Protein AF-0000000081750961 (afdb_homodimer)

pLDDT: mean 78.57, std 23.11, range [18.86, 98.44]

Radius of gyration: 19.92 Å; Cα contacts (8 Å, |Δi|>4): 556; chains: 2; bounding box: 59×67×46 Å

Nearest PDB structures (foldseek):
  1p32-assembly1_B  TM=3.688E-01  e=2.311E+00  Homo sapiens
  4k61-assembly2_B  TM=5.918E-01  e=5.070E+00  Bacteroides uniformis ATCC 8492
  4ipb-assembly2_B  TM=5.223E-01  e=5.671E+00  Bacteroides ovatus ATCC 8483
  1p32-assembly1_B  TM=3.644E-01  e=3.831E+00  Homo sapiens

InterPro domains:
  IPR005552 Scramblase [PF03803] (10-129)
  IPR005552 Scramblase [PTHR23248] (11-132)

Solvent-accessible surface area (backbone atoms only — not comparable to full-atom values): 15559 Å² total; per-residue (Å²): 134,80,80,67,80,69,77,47,59,74,72,65,44,59,52,30,37,29,39,19,60,47,69,90,36,64,44,23,32,31,38,50,44,80,41,99,66,34,51,33,32,38,33,22,37,64,86,68,44,79,59,32,30,37,39,42,42,66,73,63,81,67,84,72,52,66,38,55,28,40,29,22,36,73,86,61,75,51,79,53,33,35,42,30,42,52,50,46,51,95,84,44,82,62,56,76,37,44,38,37,39,40,37,34,43,62,83,56,56,68,57,56,53,42,46,51,36,52,41,51,38,54,47,46,55,68,71,67,43,75,68,80,72,73,79,75,73,71,82,123,133,80,81,66,78,67,76,47,58,75,71,67,44,60,52,31,36,29,40,20,59,48,68,90,36,63,46,23,33,32,36,49,45,80,43,100,62,35,49,33,32,38,34,22,38,65,84,68,43,80,61,32,28,34,40,44,43,66,73,67,80,66,83,73,53,65,42,54,28,40,28,21,35,72,87,61,75,50,79,56,35,38,42,31,42,52,49,44,52,95,85,44,79,62,55,75,37,43,38,37,39,41,38,33,43,64,85,54,56,70,54,57,54,43,47,51,38,50,42,50,39,52,46,45,55,69,71,68,41,74,66,79,70,71,79,75,75,74,80,127

Organism: Castor canadensis (NCBI:txid51338)

Secondary structure (DSSP, 8-state):
------THHHHTS--EEEEESSTTSEEEEEEEEEETTEEEEEEE-TT--EEEEEE--SS-STTS--EEEEEEETTS-SEEEEEEEEP-TTT-TT-SEEEEEEEEETTS-HHHHHHHHHHHHHHIIIIIS-----------/------THHHHTS--EEEEESSTTSEEEEEEEEEETTEEEEEEE-TT--EEEEEE--SS-STTS--EEEEEEETTS-SEEEEEEEEP-TTT-TT-SEEEEEEEEETTS-HHHHHHHHHHHHHHIIIIIS-----------

Sequence (280 aa):
MQCGLSPNLHHCLLLQLEVQCPPGVTLGFVAEHWNLCRAVYSIQNEKRENVMRVRGPCATYGCGSDSVFEVKSLDGVTDIGSIIRKWNGLLSTMGDADHFDIRFPLDLDVKMKAMIFGACFLIDFMYFESSPAPPRRSSRMQCGLSPNLHHCLLLQLEVQCPPGVTLGFVAEHWNLCRAVYSIQNEKRENVMRVRGPCATYGCGSDSVFEVKSLDGVTDIGSIIRKWNGLLSTMGDADHFDIRFPLDLDVKMKAMIFGACFLIDFMYFESSPAPPRRSSR

Structure (mmCIF, N/CA/C/O backbone):
data_AF-0000000081750961-model_v1
#
loop_
_entity.id
_entity.type
_entity.pdbx_description
1 polymer 'Phospholipid scramblase'
#
loop_
_atom_site.group_PDB
_atom_site.id
_atom_site.type_symbol
_atom_site.label_atom_id
_atom_site.label_alt_id
_atom_site.label_comp_id
_atom_site.label_asym_id
_atom_site.label_entity_id
_atom_site.label_seq_id
_atom_site.pdbx_PDB_ins_code
_atom_site.Cartn_x
_atom_site.Cartn_y
_atom_site.Cartn_z
_atom_site.occupancy
_atom_site.B_iso_or_equiv
_atom_site.auth_seq_id
_atom_site.auth_comp_id
_atom_site.auth_asym_id
_atom_site.auth_atom_id
_atom_site.pdbx_PDB_model_num
ATOM 1 N N . MET A 1 1 ? -25.578 -23.938 -24.953 1 21.52 1 MET A N 1
ATOM 2 C CA . MET A 1 1 ? -24.859 -22.672 -24.953 1 21.52 1 MET A CA 1
ATOM 3 C C . MET A 1 1 ? -24.109 -22.469 -23.641 1 21.52 1 MET A C 1
ATOM 5 O O . MET A 1 1 ? -24.734 -22.359 -22.578 1 21.52 1 MET A O 1
ATOM 9 N N . GLN A 1 2 ? -23 -23.25 -23.484 1 24.94 2 GLN A N 1
ATOM 10 C CA . GLN A 1 2 ? -22.109 -23.484 -22.359 1 24.94 2 GLN A CA 1
ATOM 11 C C . GLN A 1 2 ? -21.531 -22.172 -21.828 1 24.94 2 GLN A C 1
ATOM 13 O O . GLN A 1 2 ? -20.953 -21.391 -22.578 1 24.94 2 GLN A O 1
ATOM 18 N N . CYS A 1 3 ? -22.312 -21.438 -21.188 1 25.16 3 CYS A N 1
ATOM 19 C CA . CYS A 1 3 ? -21.891 -20.219 -20.516 1 25.16 3 CYS A CA 1
ATOM 20 C C . CYS A 1 3 ? -20.562 -20.422 -19.797 1 25.16 3 CYS A C 1
ATOM 22 O O . CYS A 1 3 ? -20.531 -20.938 -18.688 1 25.16 3 CYS A O 1
ATOM 24 N N . GLY A 1 4 ? -19.562 -21.188 -20.375 1 29.55 4 GLY A N 1
ATOM 25 C CA . GLY A 1 4 ? -18.219 -21.391 -19.875 1 29.55 4 GLY A CA 1
ATOM 26 C C . GLY A 1 4 ? -17.562 -20.109 -19.391 1 29.55 4 GLY A C 1
ATOM 27 O O . GLY A 1 4 ? -17.328 -19.188 -20.172 1 29.55 4 GLY A O 1
ATOM 28 N N . LEU A 1 5 ? -17.953 -19.5 -18.359 1 32.16 5 LEU A N 1
ATOM 29 C CA . LEU A 1 5 ? -17.203 -18.453 -17.672 1 32.16 5 LEU A CA 1
ATOM 30 C C . LEU A 1 5 ? -15.711 -18.734 -17.719 1 32.16 5 LEU A C 1
ATOM 32 O O . LEU A 1 5 ? -15.25 -19.766 -17.234 1 32.16 5 LEU A O 1
ATOM 36 N N . SER A 1 6 ? -15.008 -18.5 -18.797 1 32.91 6 SER A N 1
ATOM 37 C CA . SER A 1 6 ? -13.609 -18.75 -19.141 1 32.91 6 SER A CA 1
ATOM 38 C C . SER A 1 6 ? -12.68 -18.344 -18 1 32.91 6 SER A C 1
ATOM 40 O O . SER A 1 6 ? -12.812 -17.25 -17.438 1 32.91 6 SER A O 1
ATOM 42 N N . PRO A 1 7 ? -12.133 -19.219 -17.125 1 38.47 7 PRO A N 1
ATOM 43 C CA . PRO A 1 7 ? -11.062 -19.156 -16.125 1 38.47 7 PRO A CA 1
ATOM 44 C C . PRO A 1 7 ? -10.016 -18.094 -16.453 1 38.47 7 PRO A C 1
ATOM 46 O O . PRO A 1 7 ? -9.062 -17.906 -15.68 1 38.47 7 PRO A O 1
ATOM 49 N N . ASN A 1 8 ? -9.742 -17.75 -17.672 1 38 8 ASN A N 1
ATOM 50 C CA . ASN A 1 8 ? -8.641 -17.016 -18.281 1 38 8 ASN A CA 1
ATOM 51 C C . ASN A 1 8 ? -8.555 -15.586 -17.766 1 38 8 ASN A C 1
ATOM 53 O O . ASN A 1 8 ? -7.75 -14.789 -18.25 1 38 8 ASN A O 1
ATOM 57 N N . LEU A 1 9 ? -9.633 -14.977 -17.406 1 38.75 9 LEU A N 1
ATOM 58 C CA . LEU A 1 9 ? -9.531 -13.555 -17.094 1 38.75 9 LEU A CA 1
ATOM 59 C C . LEU A 1 9 ? -8.555 -13.328 -15.945 1 38.75 9 LEU A C 1
ATOM 61 O O . LEU A 1 9 ? -7.961 -12.25 -15.828 1 38.75 9 LEU A O 1
ATOM 65 N N . HIS A 1 10 ? -8.641 -14.117 -14.914 1 46.19 10 HIS A N 1
ATOM 66 C CA . HIS A 1 10 ? -7.633 -14.008 -13.859 1 46.19 10 HIS A CA 1
ATOM 67 C C . HIS A 1 10 ? -6.23 -14.266 -14.414 1 46.19 10 HIS A C 1
ATOM 69 O O . HIS A 1 10 ? -5.27 -13.617 -14 1 46.19 10 HIS A O 1
ATOM 75 N N . HIS A 1 11 ? -6.059 -15.5 -15.039 1 44.53 11 HIS A N 1
ATOM 76 C CA . HIS A 1 11 ? -4.758 -15.906 -15.562 1 44.53 11 HIS A CA 1
ATOM 77 C C . HIS A 1 11 ? -4.293 -14.953 -16.656 1 44.53 11 HIS A C 1
ATOM 79 O O . HIS A 1 11 ? -3.1 -14.656 -16.766 1 44.53 11 HIS A O 1
ATOM 85 N N . CYS A 1 12 ? -5.035 -14.852 -17.812 1 45.25 12 CYS A N 1
ATOM 86 C CA . CYS A 1 12 ? -4.555 -14.18 -19.016 1 45.25 12 CYS A CA 1
ATOM 87 C C . CYS A 1 12 ? -4.504 -12.672 -18.812 1 45.25 12 CYS A C 1
ATOM 89 O O . CYS A 1 12 ? -3.803 -11.969 -19.547 1 45.25 12 CYS A O 1
ATOM 91 N N . LEU A 1 13 ? -5.5 -12.062 -18.141 1 50.56 13 LEU A N 1
ATOM 92 C CA . LEU A 1 13 ? -5.531 -10.609 -18.125 1 50.56 13 LEU A CA 1
ATOM 93 C C . LEU A 1 13 ? -4.52 -10.055 -17.125 1 50.56 13 LEU A C 1
ATOM 95 O O . LEU A 1 13 ? -4.633 -10.297 -15.922 1 50.56 13 LEU A O 1
ATOM 99 N N 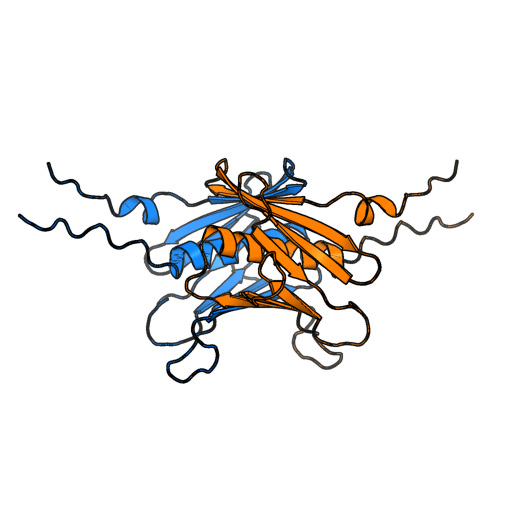. LEU A 1 14 ? -3.279 -9.93 -17.688 1 61.66 14 LEU A N 1
ATOM 100 C CA . LEU A 1 14 ? -2.221 -9.18 -17.016 1 61.66 14 LEU A CA 1
ATOM 101 C C . LEU A 1 14 ? -2.797 -8.008 -16.234 1 61.66 14 LEU A C 1
ATOM 103 O O . LEU A 1 14 ? -3.234 -7.016 -16.812 1 61.66 14 LEU A O 1
ATOM 107 N N . LEU A 1 15 ? -3.305 -8.359 -15.086 1 83.06 15 LEU A N 1
ATOM 108 C CA . LEU A 1 15 ? -3.799 -7.266 -14.25 1 83.06 15 LEU A CA 1
ATOM 109 C C . LEU A 1 15 ? -2.682 -6.281 -13.922 1 83.06 15 LEU A C 1
ATOM 111 O O . LEU A 1 15 ? -1.59 -6.688 -13.523 1 83.06 15 LEU A O 1
ATOM 115 N N . GLN A 1 16 ? -2.955 -5.113 -14.445 1 92.75 16 GLN A N 1
ATOM 116 C CA . GLN A 1 16 ? -2.014 -4.031 -14.18 1 92.75 16 GLN A CA 1
ATOM 117 C C . GLN A 1 16 ? -2.627 -2.984 -13.25 1 92.75 16 GLN A C 1
ATOM 119 O O . GLN A 1 16 ? -3.807 -2.652 -13.375 1 92.75 16 GLN A O 1
ATOM 124 N N . LEU A 1 17 ? -1.905 -2.627 -12.336 1 96.44 17 LEU A N 1
ATOM 125 C CA . LEU A 1 17 ? -2.242 -1.536 -11.43 1 96.44 17 LEU A CA 1
ATOM 126 C C . LEU A 1 17 ? -1.423 -0.29 -11.75 1 96.44 17 LEU A C 1
ATOM 128 O O . LEU A 1 17 ? -0.219 -0.38 -12 1 96.44 17 LEU A O 1
ATOM 132 N N . GLU A 1 18 ? -2.047 0.826 -11.781 1 97.75 18 GLU A N 1
ATOM 133 C CA . GLU A 1 18 ? -1.38 2.113 -11.953 1 97.75 18 GLU A CA 1
ATOM 134 C C . GLU A 1 18 ? -1.567 3 -10.719 1 97.75 18 GLU A C 1
ATOM 136 O O . GLU A 1 18 ? -2.668 3.086 -10.172 1 97.75 18 GLU A O 1
ATOM 141 N N . VAL A 1 19 ? -0.537 3.582 -10.281 1 98 19 VAL A N 1
ATOM 142 C CA . VAL A 1 19 ? -0.592 4.551 -9.188 1 98 19 VAL A CA 1
ATOM 143 C C . VAL A 1 19 ? -0.22 5.938 -9.711 1 98 19 VAL A C 1
ATOM 145 O O . VAL A 1 19 ? 0.792 6.098 -10.398 1 98 19 VAL A O 1
ATOM 148 N N . GLN A 1 20 ? -1.08 6.906 -9.406 1 97.19 20 GLN A N 1
ATOM 149 C CA . GLN A 1 20 ? -0.83 8.297 -9.781 1 97.19 20 GLN A CA 1
ATOM 150 C C . GLN A 1 20 ? -0.791 9.195 -8.555 1 97.19 20 GLN A C 1
ATOM 152 O O . GLN A 1 20 ? -1.633 9.078 -7.66 1 97.19 20 GLN A O 1
ATOM 157 N N . CYS A 1 21 ? 0.199 10.008 -8.445 1 94.38 21 CYS A N 1
ATOM 158 C CA . CYS A 1 21 ? 0.323 10.984 -7.367 1 94.38 21 CYS A CA 1
ATOM 159 C C . CYS A 1 21 ? 1.146 12.188 -7.809 1 94.38 21 CYS A C 1
ATOM 161 O O . CYS A 1 21 ? 2.357 12.078 -8.008 1 94.38 21 CYS A O 1
ATOM 163 N N . PRO A 1 22 ? 0.579 13.523 -7.918 1 92 22 PRO A N 1
ATOM 164 C CA . PRO A 1 22 ? -0.862 13.773 -7.855 1 92 22 PRO A CA 1
ATOM 165 C C . PRO A 1 22 ? -1.624 13.148 -9.023 1 92 22 PRO A C 1
ATOM 167 O O . PRO A 1 22 ? -1.01 12.648 -9.969 1 92 22 PRO A O 1
ATOM 170 N N . PRO A 1 23 ? -2.979 13.031 -8.867 1 93.5 23 PRO A N 1
ATOM 171 C CA . PRO A 1 23 ? -3.73 12.492 -10 1 93.5 23 PRO A CA 1
ATOM 172 C C . PRO A 1 23 ? -3.326 13.117 -11.328 1 93.5 23 PRO A C 1
ATOM 174 O O . PRO A 1 23 ? -3.27 14.344 -11.445 1 93.5 23 PRO A O 1
ATOM 177 N N . GLY A 1 24 ? -3.051 12.367 -12.367 1 93.88 24 GLY A N 1
ATOM 178 C CA . GLY A 1 24 ? -2.564 12.82 -13.656 1 93.88 24 GLY A CA 1
ATOM 179 C C . GLY A 1 24 ? -1.084 12.562 -13.859 1 93.88 24 GLY A C 1
ATOM 180 O O . GLY A 1 24 ? -0.59 12.617 -14.992 1 93.88 24 GLY A O 1
ATOM 181 N N . VAL A 1 25 ? -0.374 12.398 -12.797 1 96.38 25 VAL A N 1
ATOM 182 C CA . VAL A 1 25 ? 1.052 12.094 -12.852 1 96.38 25 VAL A CA 1
ATOM 183 C C . VAL A 1 25 ? 1.29 10.641 -12.445 1 96.38 25 VAL A C 1
ATOM 185 O O . VAL A 1 25 ? 1.18 10.297 -11.266 1 96.38 25 VAL A O 1
ATOM 188 N N . THR A 1 26 ? 1.678 9.867 -13.398 1 97.75 26 THR A N 1
ATOM 189 C CA . THR A 1 26 ? 1.881 8.438 -13.172 1 97.75 26 THR A CA 1
ATOM 190 C C . THR A 1 26 ? 3.201 8.188 -12.445 1 97.75 26 THR A C 1
ATOM 192 O O . THR A 1 26 ? 4.254 8.656 -12.883 1 97.75 26 THR A O 1
ATOM 195 N N . LEU A 1 27 ? 3.123 7.484 -11.328 1 98.12 27 LEU A N 1
ATOM 196 C CA . LEU A 1 27 ? 4.324 7.086 -10.609 1 98.12 27 LEU A CA 1
ATOM 197 C C . LEU A 1 27 ? 4.895 5.789 -11.172 1 98.12 27 LEU A C 1
ATOM 199 O O . LEU A 1 27 ? 6.113 5.617 -11.227 1 98.12 27 LEU A O 1
ATOM 203 N N . GLY A 1 28 ? 4.031 4.891 -11.586 1 98.25 28 GLY A N 1
ATOM 204 C CA . GLY A 1 28 ? 4.461 3.602 -12.102 1 98.25 28 GLY A CA 1
ATOM 205 C C . GLY A 1 28 ? 3.324 2.609 -12.25 1 98.25 28 GLY A C 1
ATOM 206 O O . GLY A 1 28 ? 2.154 2.973 -12.109 1 98.25 28 GLY A O 1
ATOM 207 N N . PHE A 1 29 ? 3.719 1.386 -12.539 1 97.56 29 PHE A N 1
ATOM 208 C CA . PHE A 1 29 ? 2.795 0.285 -12.781 1 97.56 29 PHE A CA 1
ATOM 209 C C . PHE A 1 29 ? 3.271 -0.986 -12.094 1 97.56 29 PHE A C 1
ATOM 211 O O . PHE A 1 29 ? 4.469 -1.169 -11.875 1 97.56 29 PHE A O 1
ATOM 218 N N . VAL A 1 30 ? 2.338 -1.751 -11.664 1 97.31 30 VAL A N 1
ATOM 219 C CA . VAL A 1 30 ? 2.629 -3.117 -11.242 1 97.31 30 VAL A CA 1
ATOM 220 C C . VAL A 1 30 ? 1.918 -4.105 -12.156 1 97.31 30 VAL A C 1
ATOM 222 O O . VAL A 1 30 ? 0.716 -3.984 -12.406 1 97.31 30 VAL A O 1
ATOM 225 N N . ALA A 1 31 ? 2.637 -5.023 -12.727 1 93.62 31 ALA A N 1
ATOM 226 C CA . ALA A 1 31 ? 2.066 -6.027 -13.625 1 93.62 31 ALA A CA 1
ATOM 227 C C . ALA A 1 31 ? 2.305 -7.438 -13.094 1 93.62 31 ALA A C 1
ATOM 229 O O . ALA A 1 31 ? 3.381 -7.734 -12.57 1 93.62 31 ALA A O 1
ATOM 230 N N . GLU A 1 32 ? 1.276 -8.219 -13.164 1 89.19 32 GLU A N 1
ATOM 231 C CA . GLU A 1 32 ? 1.372 -9.602 -12.711 1 89.19 32 GLU A CA 1
ATOM 232 C C . GLU A 1 32 ? 1.746 -10.539 -13.859 1 89.19 32 GLU A C 1
ATOM 234 O O . GLU A 1 32 ? 1.221 -10.406 -14.969 1 89.19 32 GLU A O 1
ATOM 239 N N . HIS A 1 33 ? 2.697 -11.383 -13.602 1 81.12 33 HIS A N 1
ATOM 240 C CA . HIS A 1 33 ? 3.09 -12.445 -14.523 1 81.12 33 HIS A CA 1
ATOM 241 C C . HIS A 1 33 ? 2.988 -13.812 -13.859 1 81.12 33 HIS A C 1
ATOM 243 O O . HIS A 1 33 ? 3.479 -14.008 -12.75 1 81.12 33 HIS A O 1
ATOM 249 N N . TRP A 1 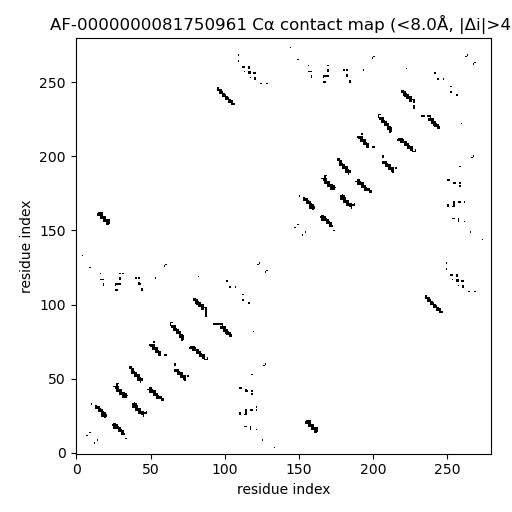34 ? 1.885 -14.477 -14 1 65.62 34 TRP A N 1
ATOM 250 C CA . TRP A 1 34 ? 1.835 -15.812 -13.414 1 65.62 34 TRP A CA 1
ATOM 251 C C . TRP A 1 34 ? 2.688 -16.797 -14.211 1 65.62 34 TRP A C 1
ATOM 253 O O . TRP A 1 34 ? 2.613 -16.828 -15.445 1 65.62 34 TRP A O 1
ATOM 263 N N . ASN A 1 35 ? 3.725 -17.188 -13.484 1 65.5 35 ASN A N 1
ATOM 264 C CA . ASN A 1 35 ? 4.473 -18.281 -14.094 1 65.5 35 ASN A CA 1
ATOM 265 C C . ASN A 1 35 ? 4.129 -19.625 -13.445 1 65.5 35 ASN A C 1
ATOM 267 O O . ASN A 1 35 ? 4.082 -19.734 -12.219 1 65.5 35 ASN A O 1
ATOM 271 N N . LEU A 1 36 ? 4.031 -20.688 -14.188 1 66.19 36 LEU A N 1
ATOM 272 C CA . LEU A 1 36 ? 3.66 -22.047 -13.82 1 66.19 36 LEU A CA 1
ATOM 273 C C . LEU A 1 36 ? 3.418 -22.156 -12.32 1 66.19 36 LEU A C 1
ATOM 275 O O . LEU A 1 36 ? 2.332 -21.828 -11.836 1 66.19 36 LEU A O 1
ATOM 279 N N . CYS A 1 37 ? 4.488 -22.266 -11.32 1 68.25 37 CYS A N 1
ATOM 280 C CA . CYS A 1 37 ? 4.293 -22.656 -9.93 1 68.25 37 CYS A CA 1
ATOM 281 C C . CYS A 1 37 ? 4.508 -21.469 -8.992 1 68.25 37 CYS A C 1
ATOM 283 O O . CYS A 1 37 ? 4.312 -21.578 -7.785 1 68.25 37 CYS A O 1
ATOM 285 N N . ARG A 1 38 ? 4.902 -20.203 -9.492 1 77.94 38 ARG A N 1
ATOM 286 C CA . ARG A 1 38 ? 5.207 -19.094 -8.594 1 77.94 38 ARG A CA 1
ATOM 287 C C . ARG A 1 38 ? 4.617 -17.781 -9.125 1 77.94 38 ARG A C 1
ATOM 289 O O . ARG A 1 38 ? 4.727 -17.484 -10.312 1 77.94 38 ARG A O 1
ATOM 296 N N . ALA A 1 39 ? 3.91 -17.062 -8.305 1 83.75 39 ALA A N 1
ATOM 297 C CA . ALA A 1 39 ? 3.418 -15.742 -8.688 1 83.75 39 ALA A CA 1
ATOM 298 C C . ALA A 1 39 ? 4.559 -14.734 -8.773 1 83.75 39 ALA A C 1
ATOM 300 O O . ALA A 1 39 ? 5.387 -14.648 -7.863 1 83.75 39 ALA A O 1
ATOM 301 N N . VAL A 1 40 ? 4.73 -14.109 -9.906 1 90.56 40 VAL A N 1
ATOM 302 C CA . VAL A 1 40 ? 5.754 -13.094 -10.109 1 90.56 40 VAL A CA 1
ATOM 303 C C . VAL A 1 40 ? 5.098 -11.789 -10.57 1 90.56 40 VAL A C 1
ATOM 305 O O . VAL A 1 40 ? 4.199 -11.805 -11.406 1 90.56 40 VAL A O 1
ATOM 308 N N . TYR A 1 41 ? 5.574 -10.703 -10.039 1 93.94 41 TYR A N 1
ATOM 309 C CA . TYR A 1 41 ? 5.094 -9.367 -10.391 1 93.94 41 TYR A CA 1
ATOM 310 C C . TYR A 1 41 ? 6.25 -8.477 -10.828 1 93.94 41 TYR A C 1
ATOM 312 O O . TYR A 1 41 ? 7.34 -8.531 -10.25 1 93.94 41 TYR A O 1
ATOM 320 N N . SER A 1 42 ? 5.98 -7.688 -11.781 1 95.69 42 SER A N 1
ATOM 321 C CA . SER A 1 42 ? 6.945 -6.676 -12.203 1 95.69 42 SER A CA 1
ATOM 322 C C . SER A 1 42 ? 6.52 -5.285 -11.75 1 95.69 42 SER A C 1
ATOM 324 O O . SER A 1 42 ? 5.363 -4.895 -11.93 1 95.69 42 SER A O 1
ATOM 326 N N . ILE A 1 43 ? 7.391 -4.613 -11.164 1 97.69 43 ILE A N 1
ATOM 327 C CA . ILE A 1 43 ? 7.199 -3.203 -10.844 1 97.69 43 ILE A CA 1
ATOM 328 C C . ILE A 1 43 ? 7.848 -2.334 -11.914 1 97.69 43 ILE A C 1
ATOM 330 O O . ILE A 1 43 ? 9.031 -2.502 -12.234 1 97.69 43 ILE A O 1
ATOM 334 N N . GLN A 1 44 ? 7.078 -1.431 -12.484 1 98.12 44 GLN A N 1
ATOM 335 C CA . GLN A 1 44 ? 7.523 -0.595 -13.594 1 98.12 44 GLN A CA 1
ATOM 336 C C . GLN A 1 44 ? 7.461 0.885 -13.227 1 98.12 44 GLN A C 1
ATOM 338 O O . GLN A 1 44 ? 6.645 1.29 -12.398 1 98.12 44 GLN A O 1
ATOM 343 N N . ASN A 1 45 ? 8.367 1.661 -13.875 1 97.94 45 ASN A N 1
ATOM 344 C CA . ASN A 1 45 ? 8.305 3.111 -13.727 1 97.94 45 ASN A CA 1
ATOM 345 C C . ASN A 1 45 ? 7.238 3.719 -14.633 1 97.94 45 ASN A C 1
ATOM 347 O O . ASN A 1 45 ? 6.438 2.996 -15.234 1 97.94 45 ASN A O 1
ATOM 351 N N . GLU A 1 46 ? 7.188 5.023 -14.664 1 97.81 46 GLU A N 1
ATOM 352 C CA . GLU A 1 46 ? 6.172 5.75 -15.422 1 97.81 46 GLU A CA 1
ATOM 353 C C . GLU A 1 46 ? 6.297 5.473 -16.922 1 97.81 46 GLU A C 1
ATOM 355 O O . GLU A 1 46 ? 5.352 5.703 -17.672 1 97.81 46 GLU A O 1
ATOM 360 N N . LYS A 1 47 ? 7.438 5.047 -17.406 1 97.5 47 LYS A N 1
ATOM 361 C CA . LYS A 1 47 ? 7.664 4.723 -18.812 1 97.5 47 LYS A CA 1
ATOM 362 C C . LYS A 1 47 ? 7.418 3.244 -19.078 1 97.5 47 LYS A C 1
ATOM 364 O O . LYS A 1 47 ? 7.738 2.742 -20.156 1 97.5 47 LYS A O 1
ATOM 369 N N . ARG A 1 48 ? 6.977 2.49 -18.094 1 96.38 48 ARG A N 1
ATOM 370 C CA . ARG A 1 48 ? 6.656 1.069 -18.188 1 96.38 48 ARG A CA 1
ATOM 371 C C . ARG A 1 48 ? 7.918 0.233 -18.359 1 96.38 48 ARG A C 1
ATOM 373 O O . ARG A 1 48 ? 7.895 -0.811 -19.016 1 96.38 48 ARG A O 1
ATOM 380 N N . GLU A 1 49 ? 8.953 0.805 -17.859 1 97.62 49 GLU A N 1
ATOM 381 C CA . GLU A 1 49 ? 10.188 0.024 -17.781 1 97.62 49 GLU A CA 1
ATOM 382 C C . GLU A 1 49 ? 10.266 -0.746 -16.469 1 97.62 49 GLU A C 1
ATOM 384 O O . GLU A 1 49 ? 10.023 -0.185 -15.398 1 97.62 49 GLU A O 1
ATOM 389 N N . ASN A 1 50 ? 10.656 -2.047 -16.547 1 97.06 50 ASN A N 1
ATOM 390 C CA . ASN A 1 50 ? 10.805 -2.852 -15.344 1 97.06 50 ASN A CA 1
ATOM 391 C C . ASN A 1 50 ? 11.93 -2.324 -14.453 1 97.06 50 ASN A C 1
ATOM 393 O O . ASN A 1 50 ? 13.031 -2.072 -14.93 1 97.06 50 ASN A O 1
ATOM 397 N N . VAL A 1 51 ? 11.648 -2.129 -13.203 1 97.56 51 VAL A N 1
ATOM 398 C CA . VAL A 1 51 ? 12.648 -1.596 -12.281 1 97.56 51 VAL A CA 1
ATOM 399 C C . VAL A 1 51 ? 12.93 -2.613 -11.18 1 97.56 51 VAL A C 1
ATOM 401 O O . VAL A 1 51 ? 14.055 -2.727 -10.703 1 97.56 51 VAL A O 1
ATOM 404 N N . MET A 1 52 ? 11.93 -3.326 -10.695 1 97.81 52 MET A N 1
ATOM 405 C CA . MET A 1 52 ? 12.031 -4.336 -9.648 1 97.81 52 MET A CA 1
ATOM 406 C C . MET A 1 52 ? 11.078 -5.496 -9.914 1 97.81 52 MET A C 1
ATOM 408 O O . MET A 1 52 ? 10.195 -5.398 -10.766 1 97.81 52 MET A O 1
ATOM 412 N N . ARG A 1 53 ? 11.344 -6.527 -9.227 1 96.69 53 ARG A N 1
ATOM 413 C CA . ARG A 1 53 ? 10.492 -7.707 -9.328 1 96.69 53 ARG A CA 1
ATOM 414 C C . ARG A 1 53 ? 10.086 -8.219 -7.953 1 96.69 53 ARG A C 1
ATOM 416 O O . ARG A 1 53 ? 10.891 -8.195 -7.016 1 96.69 53 ARG A O 1
ATOM 423 N N . VAL A 1 54 ? 8.852 -8.68 -7.887 1 96.44 54 VAL A N 1
ATOM 424 C CA . VAL A 1 54 ? 8.359 -9.32 -6.676 1 96.44 54 VAL A CA 1
ATOM 425 C C . VAL A 1 54 ? 8.133 -10.812 -6.938 1 96.44 54 VAL A C 1
ATOM 427 O O . VAL A 1 54 ? 7.426 -11.18 -7.875 1 96.44 54 VAL A O 1
ATOM 430 N N . ARG A 1 55 ? 8.703 -11.672 -6.066 1 93.06 55 ARG A N 1
ATOM 431 C CA . ARG A 1 55 ? 8.57 -13.117 -6.207 1 93.06 55 ARG A CA 1
ATOM 432 C C . ARG A 1 55 ? 7.84 -13.719 -5.012 1 93.06 55 ARG A C 1
ATOM 434 O O . ARG A 1 55 ? 8.219 -13.484 -3.861 1 93.06 55 ARG A O 1
ATOM 441 N N . GLY A 1 56 ? 6.789 -14.438 -5.375 1 90.44 56 GLY A N 1
ATOM 442 C CA . GLY A 1 56 ? 6.008 -15.094 -4.336 1 90.44 56 GLY A CA 1
ATOM 443 C C . GLY A 1 56 ? 6.5 -16.484 -4.008 1 90.44 56 GLY A C 1
ATOM 444 O O . GLY A 1 56 ? 7.52 -16.938 -4.543 1 90.44 56 GLY A O 1
ATOM 445 N N . PRO A 1 57 ? 5.895 -17.078 -2.936 1 85.94 57 PRO A N 1
ATOM 446 C CA . PRO A 1 57 ? 6.219 -18.469 -2.604 1 85.94 57 PRO A CA 1
ATOM 447 C C . PRO A 1 57 ? 5.777 -19.453 -3.686 1 85.94 57 PRO A C 1
ATOM 449 O O . PRO A 1 57 ? 4.965 -19.109 -4.547 1 85.94 57 PRO A O 1
ATOM 452 N N . CYS 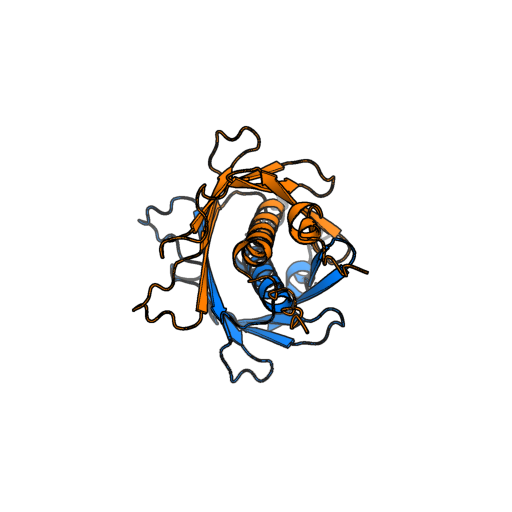A 1 58 ? 6.398 -20.641 -3.686 1 76.19 58 CYS A N 1
ATOM 453 C CA . CYS A 1 58 ? 5.992 -21.672 -4.629 1 76.19 58 CYS A CA 1
ATOM 454 C C . CYS A 1 58 ? 4.617 -22.234 -4.273 1 76.19 58 CYS A C 1
ATOM 456 O O . CYS A 1 58 ? 3.809 -22.516 -5.16 1 76.19 58 CYS A O 1
ATOM 458 N N . ALA A 1 59 ? 4.281 -22.578 -3.055 1 62.94 59 ALA A N 1
ATOM 459 C CA . ALA A 1 59 ? 2.977 -23.062 -2.617 1 62.94 59 ALA A CA 1
ATOM 460 C C . ALA A 1 59 ? 2.277 -22.031 -1.729 1 62.94 59 ALA A C 1
ATOM 462 O O . ALA A 1 59 ? 2.895 -21.453 -0.831 1 62.94 59 ALA A O 1
ATOM 463 N N . THR A 1 60 ? 1.476 -21.141 -2.322 1 55.53 60 THR A N 1
ATOM 464 C CA . THR A 1 60 ? 0.829 -20.047 -1.597 1 55.53 60 THR A CA 1
ATOM 465 C C . THR A 1 60 ? 0.097 -20.578 -0.367 1 55.53 60 THR A C 1
ATOM 467 O O . THR A 1 60 ? 0.313 -20.094 0.746 1 55.53 60 THR A O 1
ATOM 470 N N . TYR A 1 61 ? -1.342 -20.828 -0.641 1 53.91 61 TYR A N 1
ATOM 471 C CA . TYR A 1 61 ? -2.479 -20.891 0.271 1 53.91 61 TYR A CA 1
ATOM 472 C C . TYR A 1 61 ? -2.307 -22.016 1.278 1 53.91 61 TYR A C 1
ATOM 474 O O . TYR A 1 61 ? -3.209 -22.297 2.072 1 53.91 61 TYR A O 1
ATOM 482 N N . GLY A 1 62 ? -1.339 -22.812 1.014 1 51.06 62 GLY A N 1
ATOM 483 C CA . GLY A 1 62 ? -1.693 -24.031 1.731 1 51.06 62 GLY A CA 1
ATOM 484 C C . GLY A 1 62 ? -1.802 -23.828 3.23 1 51.06 62 GLY A C 1
ATOM 485 O O . GLY A 1 62 ? -2.9 -23.625 3.76 1 51.06 62 GLY A O 1
ATOM 486 N N . CYS A 1 63 ? -0.903 -24.312 3.955 1 52.16 63 CYS A N 1
ATOM 487 C CA . CYS A 1 63 ? -0.952 -24.938 5.273 1 52.16 63 CYS A CA 1
ATOM 488 C C . CYS A 1 63 ? -0.749 -23.906 6.375 1 52.16 63 CYS A C 1
ATOM 490 O O . CYS A 1 63 ? 0.164 -24.031 7.191 1 52.16 63 CYS A O 1
ATOM 492 N N . GLY A 1 64 ? -1.6 -22.688 6.418 1 64.06 64 GLY A N 1
ATOM 493 C CA . GLY A 1 64 ? -1.601 -21.953 7.676 1 64.06 64 GLY A CA 1
ATOM 494 C C . GLY A 1 64 ? -0.286 -21.25 7.961 1 64.06 64 GLY A C 1
ATOM 495 O O . GLY A 1 64 ? 0.145 -21.188 9.117 1 64.06 64 GLY A O 1
ATOM 496 N N . SER A 1 65 ? 0.557 -20.984 7.008 1 76.88 65 SER A N 1
ATOM 497 C CA . SER A 1 65 ? 1.825 -20.297 7.23 1 76.88 65 SER A CA 1
ATOM 498 C C . SER A 1 65 ? 1.82 -18.906 6.598 1 76.88 65 SER A C 1
ATOM 500 O O . SER A 1 65 ? 0.974 -18.609 5.754 1 76.88 65 SER A O 1
ATOM 502 N N . ASP A 1 66 ? 2.746 -18.047 7.109 1 85.94 66 ASP A N 1
ATOM 503 C CA . ASP A 1 66 ? 2.959 -16.734 6.512 1 85.94 66 ASP A CA 1
ATOM 504 C C . ASP A 1 66 ? 3.359 -16.859 5.043 1 85.94 66 ASP A C 1
ATOM 506 O O . ASP A 1 66 ? 4.117 -17.766 4.676 1 85.94 66 ASP A O 1
ATOM 510 N N . SER A 1 67 ? 2.742 -16.094 4.168 1 89.81 67 SER A N 1
ATOM 511 C CA . SER A 1 67 ? 3.143 -16 2.768 1 89.81 67 SER A CA 1
ATOM 512 C C . SER A 1 67 ? 4.141 -14.875 2.553 1 89.81 67 SER A C 1
ATOM 514 O O . SER A 1 67 ? 3.805 -13.703 2.734 1 89.81 67 SER A O 1
ATOM 516 N N . VAL A 1 68 ? 5.348 -15.258 2.133 1 92.44 68 VAL A N 1
ATOM 517 C CA . VAL A 1 68 ? 6.402 -14.266 1.981 1 92.44 68 VAL A CA 1
ATOM 518 C C . VAL A 1 68 ? 6.621 -13.961 0.501 1 92.44 68 VAL A C 1
ATOM 520 O O . VAL A 1 68 ? 6.863 -14.875 -0.295 1 92.44 68 VAL A O 1
ATOM 523 N N . PHE A 1 69 ? 6.531 -12.742 0.119 1 94.69 69 PHE A N 1
ATOM 524 C CA . PHE A 1 69 ? 6.867 -12.227 -1.201 1 94.69 69 PHE A CA 1
ATOM 525 C C . PHE A 1 69 ? 8.125 -11.367 -1.141 1 94.69 69 PHE A C 1
ATOM 527 O O . PHE A 1 69 ? 8.148 -10.352 -0.444 1 94.69 69 PHE A O 1
ATOM 534 N N . GLU A 1 70 ? 9.102 -11.688 -1.93 1 96.44 70 GLU A N 1
ATOM 535 C CA . GLU A 1 70 ? 10.375 -10.969 -1.929 1 96.44 70 GLU A CA 1
ATOM 536 C C . GLU A 1 70 ? 10.422 -9.93 -3.041 1 96.44 70 GLU A C 1
ATOM 538 O O . GLU A 1 70 ? 10.102 -10.227 -4.191 1 96.44 70 GLU A O 1
ATOM 543 N N . VAL A 1 71 ? 10.789 -8.727 -2.641 1 97.81 71 VAL A N 1
ATOM 544 C CA . VAL A 1 71 ? 11.055 -7.676 -3.619 1 97.81 71 VAL A CA 1
ATOM 545 C C . VAL A 1 71 ? 12.539 -7.684 -3.994 1 97.81 71 VAL A C 1
ATOM 547 O O . VAL A 1 71 ? 13.398 -7.477 -3.141 1 97.81 71 VAL A O 1
ATOM 550 N N . LYS A 1 72 ? 12.82 -7.887 -5.273 1 97.56 72 LYS A N 1
ATOM 551 C CA . LYS A 1 72 ? 14.195 -8.047 -5.734 1 97.56 72 LYS A CA 1
ATOM 552 C C . LYS A 1 72 ? 14.516 -7.078 -6.871 1 97.56 72 LYS A C 1
ATOM 554 O O . LYS A 1 72 ? 13.602 -6.566 -7.527 1 97.56 72 LYS A O 1
ATOM 559 N N . SER A 1 73 ? 15.852 -6.875 -6.996 1 96.56 73 SER A N 1
ATOM 560 C CA . SER A 1 73 ? 16.312 -6.184 -8.203 1 96.56 73 SER A CA 1
ATOM 561 C C . SER A 1 73 ? 15.93 -6.957 -9.461 1 96.56 73 SER A C 1
ATOM 563 O O . SER A 1 73 ? 15.523 -8.117 -9.383 1 96.56 73 SER A O 1
ATOM 565 N N . LEU A 1 74 ? 16.078 -6.285 -10.586 1 94.38 74 LEU A N 1
ATOM 566 C CA . LEU A 1 74 ? 15.648 -6.887 -11.844 1 94.38 74 LEU A CA 1
ATOM 567 C C . LEU A 1 74 ? 16.406 -8.18 -12.117 1 94.38 74 LEU A C 1
ATOM 569 O O . LEU A 1 74 ? 15.852 -9.133 -12.648 1 94.38 74 LEU A O 1
ATOM 573 N N . ASP A 1 75 ? 17.703 -8.141 -11.734 1 91.81 75 ASP A N 1
ATOM 574 C CA . ASP A 1 75 ? 18.516 -9.328 -11.977 1 91.81 75 ASP A CA 1
ATOM 575 C C . ASP A 1 75 ? 18.203 -10.43 -10.961 1 91.81 75 ASP A C 1
ATOM 577 O O . ASP A 1 75 ? 18.656 -11.562 -11.109 1 91.81 75 ASP A O 1
ATOM 581 N N . GLY A 1 76 ? 17.484 -10.172 -10.016 1 91.25 76 GLY A N 1
ATOM 582 C CA . GLY A 1 76 ? 17.062 -11.141 -9.016 1 91.25 76 GLY A CA 1
ATOM 583 C C . GLY A 1 76 ? 18.125 -11.422 -7.965 1 91.25 76 GLY A C 1
ATOM 584 O O . GLY A 1 76 ? 17.953 -12.312 -7.133 1 91.25 76 GLY A O 1
ATOM 585 N N . VAL A 1 77 ? 19.125 -10.688 -7.93 1 93.12 77 VAL A N 1
ATOM 586 C CA . VAL A 1 77 ? 20.266 -10.984 -7.074 1 93.12 77 VAL A CA 1
ATOM 587 C C . VAL A 1 77 ? 20.156 -10.211 -5.762 1 93.12 77 VAL A C 1
ATOM 589 O O . VAL A 1 77 ? 20.359 -10.773 -4.684 1 93.12 77 VAL A O 1
ATOM 592 N N . THR A 1 78 ? 19.797 -8.938 -5.836 1 94.31 78 THR A N 1
ATOM 593 C CA . THR A 1 78 ? 19.75 -8.078 -4.656 1 94.31 78 THR A CA 1
ATOM 594 C C . THR A 1 78 ? 18.344 -8.07 -4.043 1 94.31 78 THR A C 1
ATOM 596 O O . THR A 1 78 ? 17.359 -7.875 -4.75 1 94.31 78 THR A O 1
ATOM 599 N N . ASP A 1 79 ? 18.281 -8.367 -2.734 1 94.56 79 ASP A N 1
ATOM 600 C CA . ASP A 1 79 ? 17.031 -8.234 -1.984 1 94.56 79 ASP A CA 1
ATOM 601 C C . ASP A 1 79 ? 16.797 -6.789 -1.566 1 94.56 79 ASP A C 1
ATOM 603 O O . ASP A 1 79 ? 17.609 -6.195 -0.855 1 94.56 79 ASP A O 1
ATOM 607 N N . ILE A 1 80 ? 15.703 -6.223 -2.025 1 96.25 80 ILE A N 1
ATOM 608 C CA . ILE A 1 80 ? 15.383 -4.828 -1.753 1 96.25 80 ILE A CA 1
ATOM 609 C C . ILE A 1 80 ? 14.391 -4.738 -0.6 1 96.25 80 ILE A C 1
ATOM 611 O O . ILE A 1 80 ? 14.43 -3.797 0.197 1 96.25 80 ILE A O 1
ATOM 615 N N . GLY A 1 81 ? 13.469 -5.656 -0.501 1 96.69 81 GLY A N 1
ATOM 616 C CA . GLY A 1 81 ? 12.414 -5.617 0.501 1 96.69 81 GLY A CA 1
ATOM 617 C C . GLY A 1 81 ? 11.562 -6.871 0.522 1 96.69 81 GLY A C 1
ATOM 618 O O . GLY A 1 81 ? 11.922 -7.883 -0.085 1 96.69 81 GLY A O 1
ATOM 619 N N . SER A 1 82 ? 10.453 -6.762 1.301 1 97.31 82 SER A N 1
ATOM 620 C CA . SER A 1 82 ? 9.562 -7.91 1.392 1 97.31 82 SER A CA 1
ATOM 621 C C . SER A 1 82 ? 8.133 -7.469 1.705 1 97.31 82 SER A C 1
ATOM 623 O O . SER A 1 82 ? 7.922 -6.43 2.332 1 97.31 82 SER A O 1
ATOM 625 N N . ILE A 1 83 ? 7.199 -8.211 1.238 1 96.62 83 ILE A N 1
ATOM 626 C CA . ILE A 1 83 ? 5.781 -8.164 1.564 1 96.62 83 ILE A CA 1
ATOM 627 C C . ILE A 1 83 ? 5.352 -9.492 2.191 1 96.62 83 ILE A C 1
ATOM 629 O O . ILE A 1 83 ? 5.449 -10.539 1.557 1 96.62 83 ILE A O 1
ATOM 633 N N . ILE A 1 84 ? 4.895 -9.43 3.422 1 94.19 84 ILE A N 1
ATOM 634 C CA . ILE A 1 84 ? 4.52 -10.656 4.117 1 94.19 84 ILE A CA 1
ATOM 635 C C . ILE A 1 84 ? 3.055 -10.586 4.535 1 94.19 84 ILE A C 1
ATOM 637 O O . ILE A 1 84 ? 2.646 -9.656 5.238 1 94.19 84 ILE A O 1
ATOM 641 N N . ARG A 1 85 ? 2.271 -11.445 4.004 1 92.38 85 ARG A N 1
ATOM 642 C CA . ARG A 1 85 ? 0.934 -11.641 4.559 1 92.38 85 ARG A CA 1
ATOM 643 C C . ARG A 1 85 ? 0.962 -12.609 5.73 1 92.38 85 ARG A C 1
ATOM 645 O O . ARG A 1 85 ? 1.32 -13.781 5.57 1 92.38 85 ARG A O 1
ATOM 652 N N . LYS A 1 86 ? 0.557 -12.148 6.906 1 88.81 86 LYS A N 1
ATOM 653 C CA . LYS A 1 86 ? 0.583 -12.977 8.109 1 88.81 86 LYS A CA 1
ATOM 654 C C . LYS A 1 86 ? -0.641 -13.883 8.18 1 88.81 86 LYS A C 1
ATOM 656 O O . LYS A 1 86 ? -1.749 -13.469 7.836 1 88.81 86 LYS A O 1
ATOM 661 N N . TRP A 1 87 ? -0.316 -15.148 8.492 1 77.19 87 TRP A N 1
ATOM 662 C CA . TRP A 1 87 ? -1.412 -16.094 8.688 1 77.19 87 TRP A CA 1
ATOM 663 C C . TRP A 1 87 ? -2.119 -15.836 10.008 1 77.19 87 TRP A C 1
ATOM 665 O O . TRP A 1 87 ? -1.471 -15.656 11.047 1 77.19 87 TRP A O 1
ATOM 675 N N . ASN A 1 88 ? -3.428 -15.617 9.961 1 66.44 88 ASN A N 1
ATOM 676 C CA . ASN A 1 88 ? -4.18 -15.398 11.195 1 66.44 88 ASN A CA 1
ATOM 677 C C . ASN A 1 88 ? -4.43 -16.719 11.93 1 66.44 88 ASN A C 1
ATOM 679 O O . ASN A 1 88 ? -4.969 -16.719 13.039 1 66.44 88 ASN A O 1
ATOM 683 N N . GLY A 1 89 ? -3.664 -17.766 11.859 1 55.62 89 GLY A N 1
ATOM 684 C CA . GLY A 1 89 ? -3.842 -19.078 12.469 1 55.62 89 GLY A CA 1
ATOM 685 C C . GLY A 1 89 ? -5.188 -19.234 13.148 1 55.62 89 GLY A C 1
ATOM 686 O O . GLY A 1 89 ? -5.914 -18.25 13.344 1 55.62 89 GLY A O 1
ATOM 687 N N . LEU A 1 90 ? -5.672 -20.531 13.273 1 54.59 90 LEU A N 1
ATOM 688 C CA . LEU A 1 90 ? -6.879 -20.984 13.961 1 54.59 90 LEU A CA 1
ATOM 689 C C . LEU A 1 90 ? -7.102 -20.203 15.242 1 54.59 90 LEU A C 1
ATOM 691 O O . LEU A 1 90 ? -8.234 -19.812 15.555 1 54.59 90 LEU A O 1
ATOM 695 N N . LEU A 1 91 ? -6.121 -20.266 16.109 1 48.47 91 LEU A N 1
ATOM 696 C CA . LEU A 1 91 ? -6.273 -19.75 17.469 1 48.47 91 LEU A CA 1
ATOM 697 C C . LEU A 1 91 ? -6 -18.25 17.516 1 48.47 91 LEU A C 1
ATOM 699 O O . LEU A 1 91 ? -6.062 -17.641 18.578 1 48.47 91 LEU A O 1
ATOM 703 N N . SER A 1 92 ? -5.543 -17.656 16.438 1 54.38 92 SER A N 1
ATOM 704 C CA . SER A 1 92 ? -4.871 -16.375 16.594 1 54.38 92 SER A CA 1
ATOM 705 C C . SER A 1 92 ? -5.875 -15.234 16.719 1 54.38 92 SER A C 1
ATOM 707 O O . SER A 1 92 ? -7 -15.336 16.234 1 54.38 92 SER A O 1
ATOM 709 N N . THR A 1 93 ? -5.828 -14.469 17.703 1 51.38 93 THR A N 1
ATOM 710 C CA . THR A 1 93 ? -6.527 -13.266 18.156 1 51.38 93 THR A CA 1
ATOM 711 C C . THR A 1 93 ? -6.645 -12.258 17.016 1 51.38 93 THR A C 1
ATOM 713 O O . THR A 1 93 ? -7.141 -11.148 17.219 1 51.38 93 THR A O 1
ATOM 716 N N . MET A 1 94 ? -5.914 -12.461 15.969 1 57.94 94 MET A N 1
ATOM 717 C CA . MET A 1 94 ? -5.984 -11.359 15.016 1 57.94 94 MET A CA 1
ATOM 718 C C . MET A 1 94 ? -7.355 -11.312 14.344 1 57.94 94 MET A C 1
ATOM 720 O O . MET A 1 94 ? -7.762 -10.266 13.836 1 57.94 94 MET A O 1
ATOM 724 N N . GLY A 1 95 ? -8.328 -12.18 14.93 1 63.09 95 GLY A N 1
ATOM 725 C CA . GLY A 1 95 ? -9.688 -12.016 14.445 1 63.09 95 GLY A CA 1
ATOM 726 C C . GLY A 1 95 ? -9.812 -12.188 12.938 1 63.09 95 GLY A C 1
ATOM 727 O O . GLY A 1 95 ? -8.93 -12.758 12.297 1 63.09 95 GLY A O 1
ATOM 728 N N . ASP A 1 96 ? -10.859 -11.898 12.414 1 79.19 96 ASP A N 1
ATOM 729 C CA . ASP A 1 96 ? -11.273 -11.867 11.016 1 79.19 96 ASP A CA 1
ATOM 730 C C . ASP A 1 96 ? -10.641 -10.688 10.273 1 79.19 96 ASP A C 1
ATOM 732 O O . ASP A 1 96 ? -11.352 -9.852 9.719 1 79.19 96 ASP A O 1
ATOM 736 N N . ALA A 1 97 ? -9.141 -10.562 10.578 1 85 97 ALA A N 1
ATOM 737 C CA . ALA A 1 97 ? -8.453 -9.461 9.906 1 85 97 ALA A CA 1
ATOM 738 C C . ALA A 1 97 ? -7.34 -9.969 9 1 85 97 ALA A C 1
ATOM 740 O O . ALA A 1 97 ? -6.676 -10.961 9.32 1 85 97 ALA A O 1
ATOM 741 N N . ASP A 1 98 ? -7.148 -9.312 7.84 1 88.12 98 ASP A N 1
ATOM 742 C CA . ASP A 1 98 ? -5.926 -9.422 7.055 1 88.12 98 ASP A CA 1
ATOM 743 C C . ASP A 1 98 ? -4.801 -8.586 7.672 1 88.12 98 ASP A C 1
ATOM 745 O O . ASP A 1 98 ? -5.035 -7.477 8.156 1 88.12 98 ASP A O 1
ATOM 749 N N . HIS A 1 99 ? -3.607 -9.195 7.703 1 92.81 99 HIS A N 1
ATOM 750 C CA . HIS A 1 99 ? -2.432 -8.562 8.289 1 92.81 99 HIS A CA 1
ATOM 751 C C . HIS A 1 99 ? -1.235 -8.633 7.352 1 92.81 99 HIS A C 1
ATOM 753 O O . HIS A 1 99 ? -0.741 -9.727 7.055 1 92.81 99 HIS A O 1
ATOM 759 N N . PHE A 1 100 ? -0.743 -7.477 6.945 1 95.44 100 PHE A N 1
ATOM 760 C CA . PHE A 1 100 ? 0.411 -7.398 6.059 1 95.44 100 PHE A CA 1
ATOM 761 C C . PHE A 1 100 ? 1.583 -6.719 6.754 1 95.44 100 PHE A C 1
ATOM 763 O O . PHE A 1 100 ? 1.399 -5.73 7.469 1 95.44 100 PHE A O 1
ATOM 770 N N . ASP A 1 101 ? 2.754 -7.215 6.527 1 95.69 101 ASP A N 1
ATOM 771 C CA . ASP A 1 101 ? 4.031 -6.602 6.883 1 95.69 101 ASP A CA 1
ATOM 772 C C . ASP A 1 101 ? 4.816 -6.215 5.633 1 95.69 101 ASP A C 1
ATOM 774 O O . ASP A 1 101 ? 5.074 -7.059 4.77 1 95.69 101 ASP A O 1
ATOM 778 N N . ILE A 1 102 ? 5.141 -4.961 5.508 1 97.19 102 ILE A N 1
ATOM 779 C CA . ILE A 1 102 ? 5.875 -4.461 4.352 1 97.19 102 ILE A CA 1
ATOM 780 C C . ILE A 1 102 ? 7.191 -3.834 4.805 1 97.19 102 ILE A C 1
ATOM 782 O O . ILE A 1 102 ? 7.207 -2.99 5.703 1 97.19 102 ILE A O 1
ATOM 786 N N . ARG 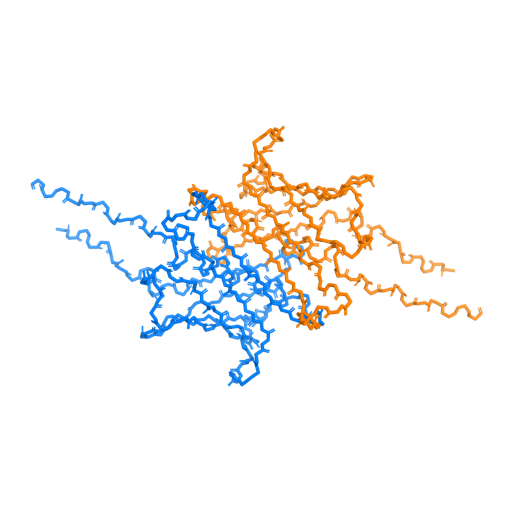A 1 103 ? 8.312 -4.281 4.164 1 95.69 103 ARG A N 1
ATOM 787 C CA . ARG A 1 103 ? 9.641 -3.766 4.5 1 95.69 103 ARG A CA 1
ATOM 788 C C . ARG A 1 103 ? 10.383 -3.318 3.244 1 95.69 103 ARG A C 1
ATOM 790 O O . ARG A 1 103 ? 10.352 -4.004 2.219 1 95.69 103 ARG A O 1
ATOM 797 N N . PHE A 1 104 ? 11.07 -2.225 3.32 1 95.81 104 PHE A N 1
ATOM 798 C CA . PHE A 1 104 ? 11.961 -1.735 2.271 1 95.81 104 PHE A CA 1
ATOM 799 C C . PHE A 1 104 ? 12.992 -0.772 2.842 1 95.81 104 PHE A C 1
ATOM 801 O O . PHE A 1 104 ? 12.812 -0.242 3.941 1 95.81 104 PHE A O 1
ATOM 808 N N . PRO A 1 105 ? 14.078 -0.612 2.131 1 92.75 105 PRO A N 1
ATOM 809 C CA . PRO A 1 105 ? 15.125 0.268 2.654 1 92.75 105 PRO A CA 1
ATOM 810 C C . PRO A 1 105 ? 14.664 1.718 2.791 1 92.75 105 PRO A C 1
ATOM 812 O O . PRO A 1 105 ? 13.867 2.195 1.978 1 92.75 105 PRO A O 1
ATOM 815 N N . LEU A 1 106 ? 15.289 2.426 3.736 1 88.12 106 LEU A N 1
ATOM 816 C CA . LEU A 1 106 ? 14.953 3.818 4.008 1 88.12 106 LEU A CA 1
ATOM 817 C C . LEU A 1 106 ? 15.289 4.703 2.809 1 88.12 106 LEU A C 1
ATOM 819 O O . LEU A 1 106 ? 14.617 5.707 2.564 1 88.12 106 LEU A O 1
ATOM 823 N N . ASP A 1 107 ? 16.344 4.395 2.1 1 89.75 107 ASP A N 1
ATOM 824 C CA . ASP A 1 107 ? 16.844 5.273 1.044 1 89.75 107 ASP A CA 1
ATOM 825 C C . ASP A 1 107 ? 16.25 4.887 -0.312 1 89.75 107 ASP A C 1
ATOM 827 O O . ASP A 1 107 ? 16.688 5.383 -1.351 1 89.75 107 ASP A O 1
ATOM 831 N N . LEU A 1 108 ? 15.312 3.961 -0.296 1 93.25 108 LEU A N 1
ATOM 832 C CA . LEU A 1 108 ? 14.656 3.609 -1.554 1 93.25 108 LEU A CA 1
ATOM 833 C C . LEU A 1 108 ? 13.93 4.812 -2.143 1 93.25 108 LEU A C 1
ATOM 835 O O . LEU A 1 108 ? 13.391 5.641 -1.404 1 93.25 108 LEU A O 1
ATOM 839 N N . ASP A 1 109 ? 13.969 4.941 -3.508 1 94.31 109 ASP A N 1
ATOM 840 C CA . ASP A 1 109 ? 13.258 6 -4.215 1 94.31 109 ASP A CA 1
ATOM 841 C C . ASP A 1 109 ? 11.781 6.023 -3.836 1 94.31 109 ASP A C 1
ATOM 843 O O . ASP A 1 109 ? 11.148 4.973 -3.725 1 94.31 109 ASP A O 1
ATOM 847 N N . VAL A 1 110 ? 11.227 7.23 -3.654 1 93.25 110 VAL A N 1
ATOM 848 C CA . VAL A 1 110 ? 9.867 7.41 -3.164 1 93.25 110 VAL A CA 1
ATOM 849 C C . VAL A 1 110 ? 8.875 6.777 -4.141 1 93.25 110 VAL A C 1
ATOM 851 O O . VAL A 1 110 ? 7.852 6.227 -3.729 1 93.25 110 VAL A O 1
ATOM 854 N N . LYS A 1 111 ? 9.086 6.871 -5.445 1 95.94 111 LYS A N 1
ATOM 855 C CA . LYS A 1 111 ? 8.203 6.262 -6.434 1 95.94 111 LYS A CA 1
ATOM 856 C C . LYS A 1 111 ? 8.172 4.742 -6.281 1 95.94 111 LYS A C 1
ATOM 858 O O . LYS A 1 111 ? 7.113 4.125 -6.41 1 95.94 111 LYS A O 1
ATOM 863 N N . MET A 1 112 ? 9.328 4.215 -5.992 1 95.94 112 MET A N 1
ATOM 864 C CA . MET A 1 112 ? 9.406 2.762 -5.863 1 95.94 112 MET A CA 1
ATOM 865 C C . MET A 1 112 ? 8.734 2.295 -4.574 1 95.94 112 MET A C 1
ATOM 867 O O . MET A 1 112 ? 8.117 1.227 -4.539 1 95.94 112 MET A O 1
ATOM 871 N N . LYS A 1 113 ? 8.812 3.102 -3.529 1 96.5 113 LYS A N 1
ATOM 872 C CA . LYS A 1 113 ? 8.047 2.803 -2.32 1 96.5 113 LYS A CA 1
ATOM 873 C C . LYS A 1 113 ? 6.555 2.703 -2.623 1 96.5 113 LYS A C 1
ATOM 875 O O . LYS A 1 113 ? 5.891 1.763 -2.186 1 96.5 113 LYS A O 1
ATOM 880 N N . ALA A 1 114 ? 6.062 3.672 -3.348 1 97.19 114 ALA A N 1
ATOM 881 C CA . ALA A 1 114 ? 4.66 3.674 -3.746 1 97.19 114 ALA A CA 1
ATOM 882 C C . ALA A 1 114 ? 4.297 2.389 -4.488 1 97.19 114 ALA A C 1
ATOM 884 O O . ALA A 1 114 ? 3.25 1.79 -4.23 1 97.19 114 ALA A O 1
ATOM 885 N N . MET A 1 115 ? 5.16 1.974 -5.359 1 98.38 115 MET A N 1
ATOM 886 C CA . MET A 1 115 ? 4.852 0.825 -6.207 1 98.38 115 MET A CA 1
ATOM 887 C C . MET A 1 115 ? 4.906 -0.472 -5.406 1 98.38 115 MET A C 1
ATOM 889 O O . MET A 1 115 ? 4.199 -1.432 -5.719 1 98.38 115 MET A O 1
ATOM 893 N N . ILE A 1 116 ? 5.734 -0.529 -4.395 1 98.44 116 ILE A N 1
ATOM 894 C CA . ILE A 1 116 ? 5.734 -1.69 -3.512 1 98.44 116 ILE A CA 1
ATOM 895 C C . ILE A 1 116 ? 4.391 -1.799 -2.799 1 98.44 116 ILE A C 1
ATOM 897 O O . ILE A 1 116 ? 3.836 -2.893 -2.668 1 98.44 116 ILE A O 1
ATOM 901 N N . PHE A 1 117 ? 3.82 -0.7 -2.344 1 98.25 117 PHE A N 1
ATOM 902 C CA . PHE A 1 117 ? 2.492 -0.709 -1.743 1 98.25 117 PHE A CA 1
ATOM 903 C C . PHE A 1 117 ? 1.442 -1.143 -2.76 1 98.25 117 PHE A C 1
ATOM 905 O O . PHE A 1 117 ? 0.521 -1.893 -2.428 1 98.25 117 PHE A O 1
ATOM 912 N N . GLY A 1 118 ? 1.558 -0.615 -3.992 1 97.75 118 GLY A N 1
ATOM 913 C CA . GLY A 1 118 ? 0.69 -1.086 -5.059 1 97.75 118 GLY A CA 1
ATOM 914 C C . GLY A 1 118 ? 0.796 -2.58 -5.297 1 97.75 118 GLY A C 1
ATOM 915 O O . GLY A 1 118 ? -0.213 -3.252 -5.523 1 97.75 118 GLY A O 1
ATOM 916 N N . ALA A 1 119 ? 2.047 -3.092 -5.309 1 97.44 119 ALA A N 1
ATOM 917 C CA . ALA A 1 119 ? 2.258 -4.527 -5.473 1 97.44 119 ALA A CA 1
ATOM 918 C C . ALA A 1 119 ? 1.579 -5.312 -4.355 1 97.44 119 ALA A C 1
ATOM 920 O O . ALA A 1 119 ? 0.987 -6.367 -4.602 1 97.44 119 ALA A O 1
ATOM 921 N N . CYS A 1 120 ? 1.678 -4.789 -3.129 1 97 120 CYS A N 1
ATOM 922 C CA . CYS A 1 120 ? 1.024 -5.445 -2.002 1 97 120 CYS A CA 1
ATOM 923 C C . CYS A 1 120 ? -0.473 -5.59 -2.248 1 97 120 CYS A C 1
ATOM 925 O O . CYS A 1 120 ? -1.046 -6.656 -2.014 1 97 120 CYS A O 1
ATOM 927 N N . PHE A 1 121 ? -1.126 -4.609 -2.725 1 95.81 121 PHE A N 1
ATOM 928 C CA . PHE A 1 121 ? -2.549 -4.672 -3.037 1 95.81 121 PHE A CA 1
ATOM 929 C C . PHE A 1 121 ? -2.82 -5.703 -4.125 1 95.81 121 PHE A C 1
ATOM 931 O O . PHE A 1 121 ? -3.758 -6.496 -4.016 1 95.81 121 PHE A O 1
ATOM 938 N N . LEU A 1 122 ? -2.09 -5.605 -5.254 1 93.88 122 LEU A N 1
ATOM 939 C CA . LEU A 1 122 ? -2.33 -6.531 -6.352 1 93.88 122 LEU A CA 1
ATOM 940 C C . LEU A 1 122 ? -2.176 -7.977 -5.887 1 93.88 122 LEU A C 1
ATOM 942 O O . LEU A 1 122 ? -2.938 -8.852 -6.305 1 93.88 122 LEU A O 1
ATOM 946 N N . ILE A 1 123 ? -1.181 -8.227 -5.047 1 91.38 123 ILE A N 1
ATOM 947 C CA . ILE A 1 123 ? -0.974 -9.555 -4.477 1 91.38 123 ILE A CA 1
ATOM 948 C C . ILE A 1 123 ? -2.195 -9.961 -3.656 1 91.38 123 ILE A C 1
ATOM 950 O O . ILE A 1 123 ? -2.727 -11.062 -3.824 1 91.38 123 ILE A O 1
ATOM 954 N N . ASP A 1 124 ? -2.643 -9.117 -2.691 1 90.69 124 ASP A N 1
ATOM 955 C CA . ASP A 1 124 ? -3.832 -9.391 -1.894 1 90.69 124 ASP A CA 1
ATOM 956 C C . ASP A 1 124 ? -5.027 -9.719 -2.785 1 90.69 124 ASP A C 1
ATOM 958 O O . ASP A 1 124 ? -5.703 -10.727 -2.576 1 90.69 124 ASP A O 1
ATOM 962 N N . PHE A 1 125 ? -5.25 -8.938 -3.787 1 87.31 125 PHE A N 1
ATOM 963 C CA . PHE A 1 125 ? -6.395 -9.023 -4.684 1 87.31 125 PHE A CA 1
ATOM 964 C C . PHE A 1 125 ? -6.359 -10.328 -5.48 1 87.31 125 PHE A C 1
ATOM 966 O O . PHE A 1 125 ? -7.383 -11.008 -5.613 1 87.31 125 PHE A O 1
ATOM 973 N N . MET A 1 126 ? -5.242 -10.648 -5.977 1 82.12 126 MET A N 1
ATOM 974 C CA . MET A 1 126 ? -5.133 -11.781 -6.898 1 82.12 126 MET A CA 1
ATOM 975 C C . MET A 1 126 ? -4.938 -13.086 -6.137 1 82.12 126 MET A C 1
ATOM 977 O O . MET A 1 126 ? -5.422 -14.133 -6.566 1 82.12 126 MET A O 1
ATOM 981 N N . TYR A 1 127 ? -4.27 -12.984 -5.043 1 76.88 127 TYR A N 1
ATOM 982 C CA . TYR A 1 127 ? -3.824 -14.219 -4.398 1 76.88 127 TYR A CA 1
ATOM 983 C C . TYR A 1 127 ? -4.727 -14.57 -3.223 1 76.88 127 TYR A C 1
ATOM 985 O O . TYR A 1 127 ? -4.934 -15.75 -2.928 1 76.88 127 TYR A O 1
ATOM 993 N N . PHE A 1 128 ? -5.301 -13.648 -2.607 1 79.19 128 PHE A N 1
ATOM 994 C CA . PHE A 1 128 ? -5.953 -13.969 -1.344 1 79.19 128 PHE A CA 1
ATOM 995 C C . PHE A 1 128 ? -7.441 -13.641 -1.404 1 79.19 128 PHE A C 1
ATOM 997 O O . PHE A 1 128 ? -8.203 -14.039 -0.525 1 79.19 128 PHE A O 1
ATOM 1004 N N . GLU A 1 129 ? -7.785 -12.82 -2.297 1 78.06 129 GLU A N 1
ATOM 1005 C CA . GLU A 1 129 ? -9.203 -12.516 -2.447 1 78.06 129 GLU A CA 1
ATOM 1006 C C . GLU A 1 129 ? -9.898 -13.555 -3.328 1 78.06 129 GLU A C 1
ATOM 1008 O O . GLU A 1 129 ? -9.32 -14.023 -4.312 1 78.06 129 GLU A O 1
ATOM 1013 N N . SER A 1 130 ? -10.734 -14.445 -2.691 1 59.91 130 SER A N 1
ATOM 1014 C CA . SER A 1 130 ? -11.453 -15.492 -3.412 1 59.91 130 SER A CA 1
ATOM 1015 C C . SER A 1 130 ? -12.242 -14.914 -4.578 1 59.91 130 SER A C 1
ATOM 1017 O O . SER A 1 130 ? -12.875 -13.859 -4.449 1 59.91 130 SER A O 1
ATOM 1019 N N . SER A 1 131 ? -11.773 -15.195 -5.727 1 50.59 131 SER A N 1
ATOM 1020 C CA . SER A 1 131 ? -12.641 -14.898 -6.859 1 50.59 131 SER A CA 1
ATOM 1021 C C . SER A 1 131 ? -14.062 -15.383 -6.609 1 50.59 131 SER A C 1
ATOM 1023 O O . SER A 1 131 ? -14.266 -16.438 -6 1 50.59 131 SER A O 1
ATOM 1025 N N . PRO A 1 132 ? -15.125 -14.43 -6.629 1 44.19 132 PRO A N 1
ATOM 1026 C CA . PRO A 1 132 ? -16.469 -15 -6.547 1 44.19 132 PRO A CA 1
ATOM 1027 C C . PRO A 1 132 ? -16.609 -16.297 -7.336 1 44.19 132 PRO A C 1
ATOM 1029 O O . PRO A 1 132 ? -16.031 -16.438 -8.422 1 44.19 132 PRO A O 1
ATOM 1032 N N . ALA A 1 133 ? -16.703 -17.609 -6.652 1 41.06 133 ALA A N 1
ATOM 1033 C CA . ALA A 1 133 ? -17.094 -18.844 -7.336 1 41.06 133 ALA A CA 1
ATOM 1034 C C . ALA A 1 133 ? -18.031 -18.547 -8.508 1 41.06 133 ALA A C 1
ATOM 1036 O O . ALA A 1 133 ? -18.859 -17.641 -8.438 1 41.06 133 ALA A O 1
ATOM 1037 N N . PRO A 1 134 ? -17.75 -18.969 -9.75 1 41.31 134 PRO A N 1
ATOM 1038 C CA . PRO A 1 134 ? -18.781 -18.828 -10.773 1 41.31 134 PRO A CA 1
ATOM 1039 C C . PRO A 1 134 ? -20.156 -19.297 -10.297 1 41.31 134 PRO A C 1
ATOM 1041 O O . PRO A 1 134 ? -20.25 -20.156 -9.414 1 41.31 134 PRO A O 1
ATOM 1044 N N . PRO A 1 135 ? -21.297 -18.516 -10.391 1 36.12 135 PRO A N 1
ATOM 1045 C CA . PRO A 1 135 ? -22.578 -19.078 -9.992 1 36.12 135 PRO A CA 1
ATOM 1046 C C . PRO A 1 135 ? -22.734 -20.547 -10.359 1 36.12 135 PRO A C 1
ATOM 1048 O O . PRO A 1 135 ? -22.25 -20.969 -11.422 1 36.12 135 PRO A O 1
ATOM 1051 N N . ARG A 1 136 ? -22.906 -21.391 -9.453 1 30.69 136 ARG A N 1
ATOM 1052 C CA . ARG A 1 136 ? -23.328 -22.75 -9.742 1 30.69 136 ARG A CA 1
ATOM 1053 C C . ARG A 1 136 ? -24.516 -22.766 -10.711 1 30.69 136 ARG A C 1
ATOM 1055 O O . ARG A 1 136 ? -25.516 -22.078 -10.492 1 30.69 136 ARG A O 1
ATOM 1062 N N . ARG A 1 137 ? -24.328 -22.906 -12.023 1 32.75 137 ARG A N 1
ATOM 1063 C CA . ARG A 1 137 ? -25.453 -23.266 -12.891 1 32.75 137 ARG A CA 1
ATOM 1064 C C . ARG A 1 137 ? -26.266 -24.406 -12.297 1 32.75 137 ARG A C 1
ATOM 1066 O O . ARG A 1 137 ? -25.734 -25.5 -12.109 1 32.75 137 ARG A O 1
ATOM 1073 N N . SER A 1 138 ? -27.016 -24 -11.336 1 28.64 138 SER A N 1
ATOM 1074 C CA . SER A 1 138 ? -28.016 -25.016 -11.07 1 28.64 138 SER A CA 1
ATOM 1075 C C . SER A 1 138 ? -28.438 -25.734 -12.359 1 28.64 138 SER A C 1
ATOM 1077 O O . SER A 1 138 ? -28.766 -25.078 -13.352 1 28.64 138 SER A O 1
ATOM 1079 N N . SER A 1 139 ? -27.812 -26.797 -12.68 1 28.22 139 SER A N 1
ATOM 1080 C CA . SER A 1 139 ? -28.438 -27.734 -13.602 1 28.22 139 SER A CA 1
ATOM 1081 C C . SER A 1 139 ? -29.922 -27.859 -13.32 1 28.22 139 SER A C 1
ATOM 1083 O O . SER A 1 139 ? -30.328 -28.328 -12.242 1 28.22 139 SER A O 1
ATOM 1085 N N . ARG A 1 140 ? -30.859 -27 -13.742 1 18.86 140 ARG A N 1
ATOM 1086 C CA . ARG A 1 140 ? -32.219 -27.5 -13.992 1 18.86 140 ARG A CA 1
ATOM 1087 C C . ARG A 1 140 ? -32.219 -28.484 -15.164 1 18.86 140 ARG A C 1
ATOM 1089 O O . ARG A 1 140 ? -31.609 -28.219 -16.203 1 18.86 140 ARG A O 1
ATOM 1096 N N . MET B 1 1 ? 15.148 39.812 -3.863 1 21.67 1 MET B N 1
ATOM 1097 C CA . MET B 1 1 ? 14.266 38.875 -4.566 1 21.67 1 MET B CA 1
ATOM 1098 C C . MET B 1 1 ? 14.258 37.5 -3.877 1 21.67 1 MET B C 1
ATOM 1100 O O . MET B 1 1 ? 15.266 36.812 -3.873 1 21.67 1 MET B O 1
ATOM 1104 N N . GLN B 1 2 ? 13.648 37.5 -2.639 1 25.59 2 GLN B N 1
ATOM 1105 C CA . GLN B 1 2 ? 13.562 36.5 -1.582 1 25.59 2 GLN B CA 1
ATOM 1106 C C . GLN B 1 2 ? 12.992 35.188 -2.113 1 25.59 2 GLN B C 1
ATOM 1108 O O . GLN B 1 2 ? 11.898 35.156 -2.691 1 25.59 2 GLN B O 1
ATOM 1113 N N . CYS B 1 3 ? 13.75 34.5 -2.871 1 25.59 3 CYS B N 1
ATOM 1114 C CA . CYS B 1 3 ? 13.383 33.188 -3.385 1 25.59 3 CYS B CA 1
ATOM 1115 C C . CYS B 1 3 ? 12.734 32.344 -2.299 1 25.59 3 CYS B C 1
ATOM 1117 O O . CYS B 1 3 ? 13.422 31.75 -1.47 1 25.59 3 CYS B O 1
ATOM 1119 N N . GLY B 1 4 ? 11.852 32.906 -1.393 1 29.33 4 GLY B N 1
ATOM 1120 C CA . GLY B 1 4 ? 11.086 32.219 -0.363 1 29.33 4 GLY B CA 1
ATOM 1121 C C . GLY B 1 4 ? 10.445 30.938 -0.852 1 29.33 4 GLY B C 1
ATOM 1122 O O . GLY B 1 4 ? 9.57 30.969 -1.714 1 29.33 4 GLY B O 1
ATOM 1123 N N . LEU B 1 5 ? 11.133 29.938 -1.178 1 32.19 5 LEU B N 1
ATOM 1124 C CA . LEU B 1 5 ? 10.586 28.594 -1.354 1 32.19 5 LEU B CA 1
ATOM 1125 C C . LEU B 1 5 ? 9.461 28.344 -0.361 1 32.19 5 LEU B C 1
ATOM 1127 O O . LEU B 1 5 ? 9.68 28.359 0.853 1 32.19 5 LEU B O 1
ATOM 1131 N N . SER B 1 6 ? 8.258 28.828 -0.542 1 33.03 6 SER B N 1
ATOM 1132 C CA . SER B 1 6 ? 7.039 28.812 0.263 1 33.03 6 SER B CA 1
ATOM 1133 C C . SER B 1 6 ? 6.762 27.406 0.816 1 33.03 6 SER B C 1
ATOM 1135 O O . SER B 1 6 ? 6.84 26.422 0.086 1 33.03 6 SER B O 1
ATOM 1137 N N . PRO B 1 7 ? 7.035 27.031 2.076 1 38.72 7 PRO B N 1
ATOM 1138 C CA . PRO B 1 7 ? 6.672 25.875 2.912 1 38.72 7 PRO B CA 1
ATOM 1139 C C . PRO B 1 7 ? 5.359 25.219 2.486 1 38.72 7 PRO B C 1
ATOM 1141 O O . PRO B 1 7 ? 4.941 24.234 3.078 1 38.72 7 PRO B O 1
ATOM 1144 N N . ASN B 1 8 ? 4.422 25.906 1.899 1 38.19 8 ASN B N 1
ATOM 1145 C CA . ASN B 1 8 ? 3.002 25.688 1.654 1 38.19 8 ASN B CA 1
ATOM 1146 C C . ASN B 1 8 ? 2.771 24.469 0.754 1 38.19 8 ASN B C 1
ATOM 1148 O O . ASN B 1 8 ? 1.638 24.188 0.362 1 38.19 8 ASN B O 1
ATOM 1152 N N . LEU B 1 9 ? 3.643 24.172 -0.135 1 39.12 9 LEU B N 1
ATOM 1153 C CA . LEU B 1 9 ? 3.291 23.125 -1.092 1 39.12 9 LEU B CA 1
ATOM 1154 C C . LEU B 1 9 ? 3.016 21.797 -0.379 1 39.12 9 LEU B C 1
ATOM 1156 O O . LEU B 1 9 ? 2.291 20.953 -0.898 1 39.12 9 LEU B O 1
ATOM 1160 N N . HIS B 1 10 ? 3.812 21.438 0.562 1 46.31 10 HIS B N 1
ATOM 1161 C CA . HIS B 1 10 ? 3.486 20.266 1.377 1 46.31 10 HIS B CA 1
ATOM 1162 C C . HIS B 1 10 ? 2.135 20.438 2.064 1 46.31 10 HIS B C 1
ATOM 1164 O O . HIS B 1 10 ? 1.366 19.484 2.176 1 46.31 10 HIS B O 1
ATOM 1170 N N . HIS B 1 11 ? 2.016 21.578 2.883 1 44.56 11 HIS B N 1
ATOM 1171 C CA . HIS B 1 11 ? 0.799 21.844 3.639 1 44.56 11 HIS B CA 1
ATOM 1172 C C . HIS B 1 11 ? -0.39 22.062 2.709 1 44.56 11 HIS B C 1
ATOM 1174 O O . HIS B 1 11 ? -1.514 21.672 3.029 1 44.56 11 HIS B O 1
ATOM 1180 N N . CYS B 1 12 ? -0.332 23.141 1.822 1 45.44 12 CYS B N 1
ATOM 1181 C CA . CYS B 1 12 ? -1.511 23.578 1.089 1 45.44 12 CYS B CA 1
ATOM 1182 C C . CYS B 1 12 ? -1.907 22.562 0.023 1 45.44 12 CYS B C 1
ATOM 1184 O O . CYS B 1 12 ? -3.055 22.547 -0.426 1 45.44 12 CYS B O 1
ATOM 1186 N N . LEU B 1 13 ? -0.94 21.969 -0.708 1 50.78 13 LEU B N 1
ATOM 1187 C CA . LEU B 1 13 ? -1.33 21.156 -1.853 1 50.78 13 LEU B CA 1
ATOM 1188 C C . LEU B 1 13 ? -1.833 19.797 -1.398 1 50.78 13 LEU B C 1
ATOM 1190 O O . LEU B 1 13 ? -1.08 19.016 -0.812 1 50.78 13 LEU B O 1
ATOM 1194 N N . LEU B 1 14 ? -3.156 19.828 -1.082 1 61.69 14 LEU B N 1
ATOM 1195 C CA . LEU B 1 14 ? -3.91 18.609 -0.876 1 61.69 14 LEU B CA 1
ATOM 1196 C C . LEU B 1 14 ? -3.379 17.484 -1.767 1 61.69 14 LEU B C 1
ATOM 1198 O O . LEU B 1 14 ? -3.609 17.484 -2.979 1 61.69 14 LEU B O 1
ATOM 1202 N N . LEU B 1 15 ? -2.264 16.953 -1.318 1 82.38 15 LEU B N 1
ATOM 1203 C CA . LEU B 1 15 ? -1.748 15.828 -2.09 1 82.38 15 LEU B CA 1
ATOM 1204 C C . LEU B 1 15 ? -2.779 14.703 -2.168 1 82.38 15 LEU B C 1
ATOM 1206 O O . LEU B 1 15 ? -3.359 14.32 -1.152 1 82.38 15 LEU B O 1
ATOM 1210 N N . GLN B 1 16 ? -3.158 14.523 -3.414 1 92.81 16 GLN B N 1
ATOM 1211 C CA . GLN B 1 16 ? -4.102 13.445 -3.676 1 92.81 16 GLN B CA 1
ATOM 1212 C C . GLN B 1 16 ? -3.432 12.297 -4.43 1 92.81 16 GLN B C 1
ATOM 1214 O O . GLN B 1 16 ? -2.613 12.531 -5.32 1 92.81 16 GLN B O 1
ATOM 1219 N N . LEU B 1 17 ? -3.672 11.18 -3.99 1 96.44 17 LEU B N 1
ATOM 1220 C CA . LEU B 1 17 ? -3.246 9.953 -4.648 1 96.44 17 LEU B CA 1
ATOM 1221 C C . LEU B 1 17 ? -4.422 9.266 -5.336 1 96.44 17 LEU B C 1
ATOM 1223 O O . LEU B 1 17 ? -5.516 9.18 -4.77 1 96.44 17 LEU B O 1
ATOM 1227 N N . GLU B 1 18 ? -4.234 8.852 -6.52 1 97.75 18 GLU B N 1
ATOM 1228 C CA . GLU B 1 18 ? -5.227 8.07 -7.258 1 97.75 18 GLU B CA 1
ATOM 1229 C C . GLU B 1 18 ? -4.707 6.668 -7.562 1 97.75 18 GLU B C 1
ATOM 1231 O O . GLU B 1 18 ? -3.555 6.5 -7.969 1 97.75 18 GLU B O 1
ATOM 1236 N N . VAL B 1 19 ? -5.496 5.703 -7.324 1 97.94 19 VAL B N 1
ATOM 1237 C CA . VAL B 1 19 ? -5.176 4.32 -7.676 1 97.94 19 VAL B CA 1
ATOM 1238 C C . VAL B 1 19 ? -6.125 3.832 -8.766 1 97.94 19 VAL B C 1
ATOM 1240 O O . VAL B 1 19 ? -7.344 3.992 -8.656 1 97.94 19 VAL B O 1
ATOM 1243 N N . GLN B 1 20 ? -5.535 3.287 -9.828 1 97.19 20 GLN B N 1
ATOM 1244 C CA . GLN B 1 20 ? -6.312 2.723 -10.93 1 97.19 20 GLN B CA 1
ATOM 1245 C C . GLN B 1 20 ? -5.984 1.247 -11.133 1 97.19 20 GLN B C 1
ATOM 1247 O O . GLN B 1 20 ? -4.812 0.857 -11.109 1 97.19 20 GLN B O 1
ATOM 1252 N N . CYS B 1 21 ? -6.953 0.433 -11.234 1 94.56 21 CYS B N 1
ATOM 1253 C CA . CYS B 1 21 ? -6.785 -0.989 -11.508 1 94.56 21 CYS B CA 1
ATOM 1254 C C . CYS B 1 21 ? -8.008 -1.558 -12.211 1 94.56 21 CYS B C 1
ATOM 1256 O O . CYS B 1 21 ? -9.078 -1.687 -11.609 1 94.56 21 CYS B O 1
ATOM 1258 N N . PRO B 1 22 ? -7.992 -2.082 -13.547 1 92.12 22 PRO B N 1
ATOM 1259 C CA . PRO B 1 22 ? -6.844 -1.876 -14.438 1 92.12 22 PRO B CA 1
ATOM 1260 C C . PRO B 1 22 ? -6.625 -0.406 -14.781 1 92.12 22 PRO B C 1
ATOM 1262 O O . PRO B 1 22 ? -7.461 0.441 -14.461 1 92.12 22 PRO B O 1
ATOM 1265 N N . PRO B 1 23 ? -5.387 -0.081 -15.312 1 93.56 23 PRO B N 1
ATOM 1266 C CA . PRO B 1 23 ? -5.18 1.315 -15.703 1 93.56 23 PRO B CA 1
ATOM 1267 C C . PRO B 1 23 ? -6.348 1.881 -16.5 1 93.56 23 PRO B C 1
ATOM 1269 O O . PRO B 1 23 ? -6.793 1.26 -17.469 1 93.56 23 PRO B O 1
ATOM 1272 N N . GLY B 1 24 ? -6.895 3.027 -16.188 1 93.81 24 GLY B N 1
ATOM 1273 C CA . GLY B 1 24 ? -8.062 3.635 -16.797 1 93.81 24 GLY B CA 1
ATOM 1274 C C . GLY B 1 24 ? -9.312 3.529 -15.945 1 93.81 24 GLY B C 1
ATOM 1275 O O . GLY B 1 24 ? -10.297 4.234 -16.172 1 93.81 24 GLY B O 1
ATOM 1276 N N . VAL B 1 25 ? -9.305 2.586 -15.055 1 96.25 25 VAL B N 1
ATOM 1277 C CA . VAL B 1 25 ? -10.422 2.406 -14.133 1 96.25 25 VAL B CA 1
ATOM 1278 C C . VAL B 1 25 ? -10.016 2.848 -12.734 1 96.25 25 VAL B C 1
ATOM 1280 O O . VAL B 1 25 ? -9.242 2.162 -12.062 1 96.25 25 VAL B O 1
ATOM 1283 N N . THR B 1 26 ? -10.594 3.92 -12.305 1 97.75 26 THR B N 1
ATOM 1284 C CA . THR B 1 26 ? -10.258 4.496 -11.008 1 97.75 26 THR B CA 1
ATOM 1285 C C . THR B 1 26 ? -10.906 3.711 -9.875 1 97.75 26 THR B C 1
ATOM 1287 O O . THR B 1 26 ? -12.125 3.484 -9.891 1 97.75 26 THR B O 1
ATOM 1290 N N . LEU B 1 27 ? -10.094 3.271 -8.93 1 98.06 27 LEU B N 1
ATOM 1291 C CA . LEU B 1 27 ? -10.609 2.604 -7.742 1 98.06 27 LEU B CA 1
ATOM 1292 C C . LEU B 1 27 ? -11.008 3.619 -6.676 1 98.06 27 LEU B C 1
ATOM 1294 O O . LEU B 1 27 ? -11.984 3.416 -5.949 1 98.06 27 LEU B O 1
ATOM 1298 N N . GLY B 1 28 ? -10.266 4.699 -6.574 1 98.25 28 GLY B N 1
ATOM 1299 C CA . GLY B 1 28 ? -10.516 5.715 -5.566 1 98.25 28 GLY B CA 1
ATOM 1300 C C . GLY B 1 28 ? -9.375 6.707 -5.418 1 98.25 28 GLY B C 1
ATOM 1301 O O . GLY B 1 28 ? -8.453 6.723 -6.234 1 98.25 28 GLY B O 1
ATOM 1302 N N . PHE B 1 29 ? -9.5 7.516 -4.395 1 97.5 29 PHE B N 1
ATOM 1303 C CA . PHE B 1 29 ? -8.555 8.586 -4.094 1 97.5 29 PHE B CA 1
ATOM 1304 C C . PHE B 1 29 ? -8.25 8.633 -2.602 1 97.5 29 PHE B C 1
ATOM 1306 O O . PHE B 1 29 ? -9.078 8.242 -1.779 1 97.5 29 PHE B O 1
ATOM 1313 N N . VAL B 1 30 ? -7.055 8.992 -2.303 1 97.25 30 VAL B N 1
ATOM 1314 C CA . VAL B 1 30 ? -6.703 9.359 -0.934 1 97.25 30 VAL B CA 1
ATOM 1315 C C . VAL B 1 30 ? -6.305 10.828 -0.875 1 97.25 30 VAL B C 1
ATOM 1317 O O . VAL B 1 30 ? -5.473 11.289 -1.664 1 97.25 30 VAL B O 1
ATOM 1320 N N . ALA B 1 31 ? -6.922 11.594 -0.018 1 93.5 31 ALA B N 1
ATOM 1321 C CA . ALA B 1 31 ? -6.621 13.016 0.131 1 93.5 31 ALA B CA 1
ATOM 1322 C C . ALA B 1 31 ? -6.168 13.328 1.553 1 93.5 31 ALA B C 1
ATOM 1324 O O . ALA B 1 31 ? -6.711 12.789 2.52 1 93.5 31 ALA B O 1
ATOM 1325 N N . GLU B 1 32 ? -5.125 14.117 1.619 1 88.81 32 GLU B N 1
ATOM 1326 C CA . GLU B 1 32 ? -4.594 14.516 2.918 1 88.81 32 GLU B CA 1
ATOM 1327 C C . GLU B 1 32 ? -5.207 15.836 3.383 1 88.81 32 GLU B C 1
ATOM 1329 O O . GLU B 1 32 ? -5.367 16.766 2.588 1 88.81 32 GLU B O 1
ATOM 1334 N N . HIS B 1 33 ? -5.633 15.836 4.617 1 80.44 33 HIS B N 1
ATOM 1335 C CA . HIS B 1 33 ? -6.109 17.047 5.277 1 80.44 33 HIS B CA 1
ATOM 1336 C C . HIS B 1 33 ? -5.312 17.344 6.543 1 80.44 33 HIS B C 1
ATOM 1338 O O . HIS B 1 33 ? -5.145 16.453 7.395 1 80.44 33 HIS B O 1
ATOM 1344 N N . TRP B 1 34 ? -4.234 18.062 6.418 1 65.94 34 TRP B N 1
ATOM 1345 C CA . TRP B 1 34 ? -3.502 18.375 7.645 1 65.94 34 TRP B CA 1
ATOM 1346 C C . TRP B 1 34 ? -4.293 19.328 8.531 1 65.94 34 TRP B C 1
ATOM 1348 O O . TRP B 1 34 ? -4.828 20.328 8.047 1 65.94 34 TRP B O 1
ATOM 1358 N N . ASN B 1 35 ? -4.633 18.719 9.664 1 66.19 35 ASN B N 1
ATOM 1359 C CA . ASN B 1 35 ? -5.168 19.625 10.672 1 66.19 35 ASN B CA 1
ATOM 1360 C C . ASN B 1 35 ? -4.125 19.969 11.734 1 66.19 35 ASN B C 1
ATOM 1362 O O . ASN B 1 35 ? -3.262 19.141 12.039 1 66.19 35 ASN B O 1
ATOM 1366 N N . LEU B 1 36 ? -4.117 21.203 12.266 1 64.62 36 LEU B N 1
ATOM 1367 C CA . LEU B 1 36 ? -3.17 21.797 13.195 1 64.62 36 LEU B CA 1
ATOM 1368 C C . LEU B 1 36 ? -2.34 20.719 13.891 1 64.62 36 LEU B C 1
ATOM 1370 O O . LEU B 1 36 ? -1.108 20.75 13.836 1 64.62 36 LEU B O 1
ATOM 1374 N N . CYS B 1 37 ? -2.928 19.734 14.742 1 68.62 37 CYS B N 1
ATOM 1375 C CA . CYS B 1 37 ? -2.115 18.906 15.617 1 68.62 37 CYS B CA 1
ATOM 1376 C C . CYS B 1 37 ? -2.127 17.453 15.156 1 68.62 37 CYS B C 1
ATOM 1378 O O . CYS B 1 37 ? -1.363 16.625 15.664 1 68.62 37 CYS B O 1
ATOM 1380 N N . ARG B 1 38 ? -2.982 17.016 14.148 1 77.81 38 ARG B N 1
ATOM 1381 C CA . ARG B 1 38 ? -3.078 15.602 13.781 1 77.81 38 ARG B CA 1
ATOM 1382 C C . ARG B 1 38 ? -3.225 15.445 12.266 1 77.81 38 ARG B C 1
ATOM 1384 O O . ARG B 1 38 ? -3.986 16.172 11.633 1 77.81 38 ARG B O 1
ATOM 1391 N N . ALA B 1 39 ? -2.434 14.609 11.68 1 83.56 39 ALA B N 1
ATOM 1392 C CA . ALA B 1 39 ? -2.588 14.305 10.258 1 83.56 39 ALA B CA 1
ATOM 1393 C C . ALA B 1 39 ? -3.85 13.484 10.008 1 83.56 39 ALA B C 1
ATOM 1395 O O . ALA B 1 39 ? -4.102 12.492 10.703 1 83.56 39 ALA B O 1
ATOM 1396 N N . VAL B 1 40 ? -4.703 13.953 9.172 1 90.62 40 VAL B N 1
ATOM 1397 C CA . VAL B 1 40 ? -5.934 13.25 8.812 1 90.62 40 VAL B CA 1
ATOM 1398 C C . VAL B 1 40 ? -5.984 13.055 7.297 1 90.62 40 VAL B C 1
ATOM 1400 O O . VAL B 1 40 ? -5.66 13.969 6.531 1 90.62 40 VAL B O 1
ATOM 1403 N N . TYR B 1 41 ? -6.406 11.898 6.883 1 93.75 41 TYR B N 1
ATOM 1404 C CA . TYR B 1 41 ? -6.559 11.547 5.477 1 93.75 41 TYR B CA 1
ATOM 1405 C C . TYR B 1 41 ? -7.973 11.055 5.188 1 93.75 41 TYR B C 1
ATOM 1407 O O . TYR B 1 41 ? -8.562 10.336 5.996 1 93.75 41 TYR B O 1
ATOM 1415 N N . SER B 1 42 ? -8.453 11.43 4.074 1 95.69 42 SER B N 1
ATOM 1416 C CA . SER B 1 42 ? -9.742 10.914 3.609 1 95.69 42 SER B CA 1
ATOM 1417 C C . SER B 1 42 ? -9.555 9.898 2.492 1 95.69 42 SER B C 1
ATOM 1419 O O . SER B 1 42 ? -8.805 10.133 1.544 1 95.69 42 SER B O 1
ATOM 1421 N N . ILE B 1 43 ? -10.164 8.805 2.633 1 97.69 43 ILE B N 1
ATOM 1422 C CA . ILE B 1 43 ? -10.242 7.812 1.568 1 97.69 43 ILE B CA 1
ATOM 1423 C C . ILE B 1 43 ? -11.555 7.977 0.804 1 97.69 43 ILE B C 1
ATOM 1425 O O . ILE B 1 43 ? -12.633 7.984 1.403 1 97.69 43 ILE B O 1
ATOM 1429 N N . GLN B 1 44 ? -11.453 8.133 -0.493 1 98.12 44 GLN B N 1
ATOM 1430 C CA . GLN B 1 44 ? -12.609 8.398 -1.348 1 98.12 44 GLN B CA 1
ATOM 1431 C C . GLN B 1 44 ? -12.789 7.289 -2.385 1 98.12 44 GLN B C 1
ATOM 1433 O O . GLN B 1 44 ? -11.82 6.641 -2.781 1 98.12 44 GLN B O 1
ATOM 1438 N N . ASN B 1 45 ? -14.062 7.09 -2.783 1 97.88 45 ASN B N 1
ATOM 1439 C CA . ASN B 1 45 ? -14.336 6.172 -3.883 1 97.88 45 ASN B CA 1
ATOM 1440 C C . ASN B 1 45 ? -14.086 6.832 -5.238 1 97.88 45 ASN B C 1
ATOM 1442 O O . ASN B 1 45 ? -13.531 7.926 -5.305 1 97.88 45 ASN B O 1
ATOM 1446 N N . GLU B 1 46 ? -14.43 6.125 -6.293 1 97.75 46 GLU B N 1
ATOM 1447 C CA . GLU B 1 46 ? -14.172 6.582 -7.652 1 97.75 46 GLU B CA 1
ATOM 1448 C C . GLU B 1 46 ? -14.945 7.867 -7.961 1 97.75 46 GLU B C 1
ATOM 1450 O O . GLU B 1 46 ? -14.602 8.586 -8.898 1 97.75 46 GLU B O 1
ATOM 1455 N N . LYS B 1 47 ? -16 8.164 -7.238 1 97.44 47 LYS B N 1
ATOM 1456 C CA . LYS B 1 47 ? -16.797 9.375 -7.422 1 97.44 47 LYS B CA 1
ATOM 1457 C C . LYS B 1 47 ? -16.312 10.492 -6.5 1 97.44 47 LYS B C 1
ATOM 1459 O O . LYS B 1 47 ? -16.984 11.523 -6.367 1 97.44 47 LYS B O 1
ATOM 1464 N N . ARG B 1 48 ? -15.25 10.266 -5.766 1 96.38 48 ARG B N 1
ATOM 1465 C CA . ARG B 1 48 ? -14.641 11.234 -4.863 1 96.38 48 ARG B CA 1
ATOM 1466 C C . ARG B 1 48 ? -15.523 11.484 -3.65 1 96.38 48 ARG B C 1
ATOM 1468 O O . ARG B 1 48 ? -15.539 12.594 -3.102 1 96.38 48 ARG B O 1
ATOM 1475 N N . GLU B 1 49 ? -16.297 10.516 -3.387 1 97.56 49 GLU B N 1
ATOM 1476 C CA . GLU B 1 49 ? -17.047 10.555 -2.139 1 97.56 49 GLU B CA 1
ATOM 1477 C C . GLU B 1 49 ? -16.25 9.945 -0.99 1 97.56 49 GLU B C 1
ATOM 1479 O O . GLU B 1 49 ? -15.672 8.867 -1.133 1 97.56 49 GLU B O 1
ATOM 1484 N N . ASN B 1 50 ? -16.234 10.641 0.178 1 97.06 50 ASN B N 1
ATOM 1485 C CA . ASN B 1 50 ? -15.531 10.109 1.345 1 97.06 50 ASN B CA 1
ATOM 1486 C C . ASN B 1 50 ? -16.156 8.812 1.838 1 97.06 50 ASN B C 1
ATOM 1488 O O . ASN B 1 50 ? -17.375 8.727 2.008 1 97.06 50 ASN B O 1
ATOM 1492 N N . VAL B 1 51 ? -15.359 7.816 2.031 1 97.56 51 VAL B N 1
ATOM 1493 C CA . VAL B 1 51 ? -15.859 6.516 2.469 1 97.56 51 VAL B CA 1
ATOM 1494 C C . VAL B 1 51 ? -15.258 6.16 3.826 1 97.56 51 VAL B C 1
ATOM 1496 O O . VAL B 1 51 ? -15.922 5.539 4.66 1 97.56 51 VAL B O 1
ATOM 1499 N N . MET B 1 52 ? -14.008 6.473 4.074 1 97.88 52 MET B N 1
ATOM 1500 C CA . MET B 1 52 ? -13.289 6.195 5.316 1 97.88 52 MET B CA 1
ATOM 1501 C C . MET B 1 52 ? -12.312 7.32 5.637 1 97.88 52 MET B C 1
ATOM 1503 O O . MET B 1 52 ? -12.031 8.164 4.789 1 97.88 52 MET B O 1
ATOM 1507 N N . ARG B 1 53 ? -11.898 7.285 6.844 1 96.69 53 ARG B N 1
ATOM 1508 C CA . ARG B 1 53 ? -10.922 8.273 7.297 1 96.69 53 ARG B CA 1
ATOM 1509 C C . ARG B 1 53 ? -9.758 7.602 8.023 1 96.69 53 ARG B C 1
ATOM 1511 O O . ARG B 1 53 ? -9.961 6.641 8.766 1 96.69 53 ARG B O 1
ATOM 1518 N N . VAL B 1 54 ? -8.586 8.172 7.781 1 96.44 54 VAL B N 1
ATOM 1519 C CA . VAL B 1 54 ? -7.398 7.73 8.508 1 96.44 54 VAL B CA 1
ATOM 1520 C C . VAL B 1 54 ? -6.93 8.836 9.445 1 96.44 54 VAL B C 1
ATOM 1522 O O . VAL B 1 54 ? -6.707 9.969 9.016 1 96.44 54 VAL B O 1
ATOM 1525 N N . ARG B 1 55 ? -6.734 8.477 10.734 1 93 55 ARG B N 1
ATOM 1526 C CA . ARG B 1 55 ? -6.293 9.438 11.742 1 93 55 ARG B CA 1
ATOM 1527 C C . ARG B 1 55 ? -4.93 9.055 12.305 1 93 55 ARG B C 1
ATOM 1529 O O . ARG B 1 55 ? -4.734 7.922 12.758 1 93 55 ARG B O 1
ATOM 1536 N N . GLY B 1 56 ? -4.047 10.031 12.203 1 90.56 56 GLY B N 1
ATOM 1537 C CA . GLY B 1 56 ? -2.705 9.805 12.719 1 90.56 56 GLY B CA 1
ATOM 1538 C C . GLY B 1 56 ? -2.553 10.211 14.18 1 90.56 56 GLY B C 1
ATOM 1539 O O . GLY B 1 56 ? -3.529 10.586 14.828 1 90.56 56 GLY B O 1
ATOM 1540 N N . PRO B 1 57 ? -1.35 9.891 14.758 1 85.75 57 PRO B N 1
ATOM 1541 C CA . PRO B 1 57 ? -1.062 10.32 16.125 1 85.75 57 PRO B CA 1
ATOM 1542 C C . PRO B 1 57 ? -0.974 11.844 16.25 1 85.75 57 PRO B C 1
ATOM 1544 O O . PRO B 1 57 ? -0.838 12.547 15.25 1 85.75 57 PRO B O 1
ATOM 1547 N N . CYS B 1 58 ? -1.172 12.32 17.484 1 76.19 58 CYS B N 1
ATOM 1548 C CA . CYS B 1 58 ? -1.036 13.75 17.734 1 76.19 58 CYS B CA 1
ATOM 1549 C C . CYS B 1 58 ? 0.417 14.195 17.609 1 76.19 58 CYS B C 1
ATOM 1551 O O . CYS B 1 58 ? 0.701 15.273 17.094 1 76.19 58 CYS B O 1
ATOM 1553 N N . ALA B 1 59 ? 1.405 13.531 18.156 1 62.66 59 ALA B N 1
ATOM 1554 C CA . ALA B 1 59 ? 2.826 13.852 18.062 1 62.66 59 ALA B CA 1
ATOM 1555 C C . ALA B 1 59 ? 3.564 12.812 17.219 1 62.66 59 ALA B C 1
ATOM 1557 O O . ALA B 1 59 ? 3.354 11.609 17.375 1 62.66 59 ALA B O 1
ATOM 1558 N N . THR B 1 60 ? 3.68 13.078 15.906 1 55.53 60 THR B N 1
ATOM 1559 C CA . THR B 1 60 ? 4.289 12.133 14.977 1 55.53 60 THR B CA 1
ATOM 1560 C C . THR B 1 60 ? 5.621 11.617 15.516 1 55.53 60 THR B C 1
ATOM 1562 O O . THR B 1 60 ? 5.828 10.406 15.617 1 55.53 60 THR B O 1
ATOM 1565 N N . TYR B 1 61 ? 6.785 12.32 14.922 1 53.84 61 TYR B N 1
ATOM 1566 C CA . TYR B 1 61 ? 8.188 11.945 14.75 1 53.84 61 TYR B CA 1
ATOM 1567 C C . TYR B 1 61 ? 8.859 11.719 16.094 1 53.84 61 TYR B C 1
ATOM 1569 O O . TYR B 1 61 ? 10.062 11.477 16.172 1 53.84 61 TYR B O 1
ATOM 1577 N N . GLY B 1 62 ? 8.188 12.148 17.094 1 51 62 GLY B N 1
ATOM 1578 C CA . GLY B 1 62 ? 9.195 12.391 18.109 1 51 62 GLY B CA 1
ATOM 1579 C C . GLY B 1 62 ? 9.938 11.133 18.531 1 51 62 GLY B C 1
ATOM 1580 O O . GLY B 1 62 ? 11.148 11.039 18.344 1 51 62 GLY B O 1
ATOM 1581 N N . CYS B 1 63 ? 9.602 10.523 19.547 1 52.28 63 CYS B N 1
ATOM 1582 C CA . CYS B 1 63 ? 10.43 9.867 20.547 1 52.28 63 CYS B CA 1
ATOM 1583 C C . CYS B 1 63 ? 10.57 8.375 20.25 1 52.28 63 CYS B C 1
ATOM 1585 O O . CYS B 1 63 ? 10.281 7.535 21.109 1 52.28 63 CYS B O 1
ATOM 1587 N N . GLY B 1 64 ? 10.977 7.941 18.906 1 64.12 64 GLY B N 1
ATOM 1588 C CA . GLY B 1 64 ? 11.406 6.555 18.797 1 64.12 64 GLY B CA 1
ATOM 1589 C C . GLY B 1 64 ? 10.289 5.562 19.047 1 64.12 64 GLY B C 1
ATOM 1590 O O . GLY B 1 64 ? 10.508 4.508 19.641 1 64.12 64 GLY B O 1
ATOM 1591 N N . SER B 1 65 ? 9.047 5.891 18.922 1 76.56 65 SER B N 1
ATOM 1592 C CA . SER B 1 65 ? 7.93 4.973 19.109 1 76.56 65 SER B CA 1
ATOM 1593 C C . SER B 1 65 ? 7.223 4.672 17.797 1 76.56 65 SER B C 1
ATOM 1595 O O . SER B 1 65 ? 7.406 5.391 16.812 1 76.56 65 SER B O 1
ATOM 1597 N N 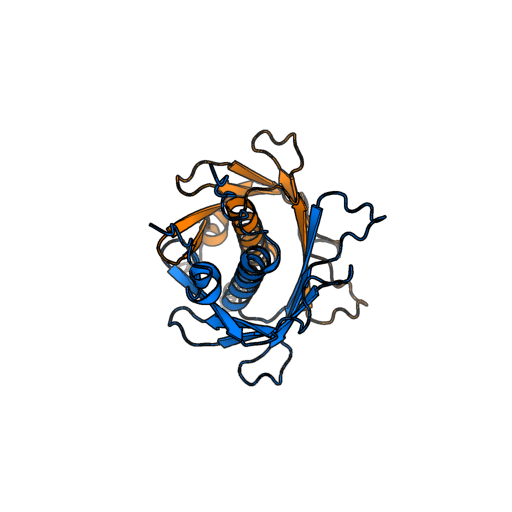. ASP B 1 66 ? 6.5 3.525 17.797 1 86.12 66 ASP B N 1
ATOM 1598 C CA . ASP B 1 66 ? 5.656 3.188 16.656 1 86.12 66 ASP B CA 1
ATOM 1599 C C . ASP B 1 66 ? 4.633 4.289 16.391 1 86.12 66 ASP B C 1
ATOM 1601 O O . ASP B 1 66 ? 4.082 4.875 17.328 1 86.12 66 ASP B O 1
ATOM 1605 N N . SER B 1 67 ? 4.488 4.719 15.141 1 89.75 67 SER B N 1
ATOM 1606 C CA . SER B 1 67 ? 3.438 5.641 14.727 1 89.75 67 SER B CA 1
ATOM 1607 C C . SER B 1 67 ? 2.195 4.887 14.266 1 89.75 67 SER B C 1
ATOM 1609 O O . SER B 1 67 ? 2.232 4.172 13.258 1 89.75 67 SER B O 1
ATOM 1611 N N . VAL B 1 68 ? 1.108 5.086 15.008 1 92.44 68 VAL B N 1
ATOM 1612 C CA . VAL B 1 68 ? -0.116 4.348 14.703 1 92.44 68 VAL B CA 1
ATOM 1613 C C . VAL B 1 68 ? -1.112 5.27 14.008 1 92.44 68 VAL B C 1
ATOM 1615 O O . VAL B 1 68 ? -1.449 6.336 14.516 1 92.44 68 VAL B O 1
ATOM 1618 N N . PHE B 1 69 ? -1.577 4.898 12.867 1 94.75 69 PHE B N 1
ATOM 1619 C CA . PHE B 1 69 ? -2.654 5.535 12.117 1 94.75 69 PHE B CA 1
ATOM 1620 C C . PHE B 1 69 ? -3.895 4.648 12.102 1 94.75 69 PHE B C 1
ATOM 1622 O O . PHE B 1 69 ? -3.857 3.529 11.586 1 94.75 69 PHE B O 1
ATOM 1629 N N . GLU B 1 70 ? -5 5.172 12.547 1 96.44 70 GLU B N 1
ATOM 1630 C CA . GLU B 1 70 ? -6.242 4.41 12.625 1 96.44 70 GLU B CA 1
ATOM 1631 C C . GLU B 1 70 ? -7.129 4.672 11.414 1 96.44 70 GLU B C 1
ATOM 1633 O O . GLU B 1 70 ? -7.352 5.824 11.039 1 96.44 70 GLU B O 1
ATOM 1638 N N . VAL B 1 71 ? -7.551 3.584 10.812 1 97.81 71 VAL B N 1
ATOM 1639 C CA . VAL B 1 71 ? -8.555 3.676 9.75 1 97.81 71 VAL B CA 1
ATOM 1640 C C . VAL B 1 71 ? -9.953 3.562 10.352 1 97.81 71 VAL B C 1
ATOM 1642 O O . VAL B 1 71 ? -10.297 2.541 10.953 1 97.81 71 VAL B O 1
ATOM 1645 N N . LYS B 1 72 ? -10.766 4.586 10.164 1 97.62 72 LYS B N 1
ATOM 1646 C CA . LYS B 1 72 ? -12.078 4.652 10.797 1 97.62 72 LYS B CA 1
ATOM 1647 C C . LYS B 1 72 ? -13.18 4.898 9.766 1 97.62 72 LYS B C 1
ATOM 1649 O O . LYS B 1 72 ? -12.906 5.383 8.664 1 97.62 72 LYS B O 1
ATOM 1654 N N . SER B 1 73 ? -14.406 4.504 10.227 1 96.56 73 SER B N 1
ATOM 1655 C CA . SER B 1 73 ? -15.57 4.926 9.453 1 96.56 73 SER B CA 1
ATOM 1656 C C . SER B 1 73 ? -15.672 6.445 9.383 1 96.56 73 SER B C 1
ATOM 1658 O O . SER B 1 73 ? -14.969 7.152 10.109 1 96.56 73 SER B O 1
ATOM 1660 N N . LEU B 1 74 ? -16.531 6.898 8.5 1 94.38 74 LEU B N 1
ATOM 1661 C CA . LEU B 1 74 ? -16.641 8.336 8.266 1 94.38 74 LEU B CA 1
ATOM 1662 C C . LEU B 1 74 ? -17.047 9.062 9.547 1 94.38 74 LEU B C 1
ATOM 1664 O O . LEU B 1 74 ? -16.578 10.172 9.797 1 94.38 74 LEU B O 1
ATOM 1668 N N . ASP B 1 75 ? -17.938 8.406 10.297 1 91.62 75 ASP B N 1
ATOM 1669 C CA . ASP B 1 75 ? -18.391 9.031 11.531 1 91.62 75 ASP B CA 1
ATOM 1670 C C . ASP B 1 75 ? -17.312 8.953 12.617 1 91.62 75 ASP B C 1
ATOM 1672 O O . ASP B 1 75 ? -17.453 9.578 13.672 1 91.62 75 ASP B O 1
ATOM 1676 N N . GLY B 1 76 ? -16.328 8.266 12.43 1 91.19 76 GLY B N 1
ATOM 1677 C CA . GLY B 1 76 ? -15.211 8.156 13.352 1 91.19 76 GLY B CA 1
ATOM 1678 C C . GLY B 1 76 ? -15.477 7.203 14.5 1 91.19 76 GLY B C 1
ATOM 1679 O O . GLY B 1 76 ? -14.672 7.109 15.438 1 91.19 76 GLY B O 1
ATOM 1680 N N . VAL B 1 77 ? -16.5 6.492 14.461 1 92.81 77 VAL B N 1
ATOM 1681 C CA . VAL B 1 77 ? -16.922 5.68 15.594 1 92.81 77 VAL B CA 1
ATOM 1682 C C . VAL B 1 77 ? -16.391 4.258 15.438 1 92.81 77 VAL B C 1
ATOM 1684 O O . VAL B 1 77 ? -15.867 3.68 16.391 1 92.81 77 VAL B O 1
ATOM 1687 N N . THR B 1 78 ? -16.484 3.676 14.25 1 94.38 78 THR B N 1
ATOM 1688 C CA . THR B 1 78 ? -16.109 2.287 14.016 1 94.38 78 THR B CA 1
ATOM 1689 C C . THR B 1 78 ? -14.656 2.201 13.555 1 94.38 78 THR B C 1
ATOM 1691 O O . THR B 1 78 ? -14.25 2.912 12.633 1 94.38 78 THR B O 1
ATOM 1694 N N . ASP B 1 79 ? -13.859 1.369 14.242 1 94.69 79 ASP B N 1
ATOM 1695 C CA . ASP B 1 79 ? -12.5 1.059 13.805 1 94.69 79 ASP B CA 1
ATOM 1696 C C . ASP B 1 79 ? -12.5 -0.019 12.727 1 94.69 79 ASP B C 1
ATOM 1698 O O . ASP B 1 79 ? -12.984 -1.132 12.953 1 94.69 79 ASP B O 1
ATOM 1702 N N . ILE B 1 80 ? -12 0.33 11.562 1 96.44 80 ILE B N 1
ATOM 1703 C CA . ILE B 1 80 ? -11.992 -0.586 10.43 1 96.44 80 ILE B CA 1
ATOM 1704 C C . ILE B 1 80 ? -10.625 -1.255 10.305 1 96.44 80 ILE B C 1
ATOM 1706 O O . ILE B 1 80 ? -10.531 -2.416 9.906 1 96.44 80 ILE B O 1
ATOM 1710 N N . GLY B 1 81 ? -9.547 -0.566 10.602 1 96.75 81 GLY B N 1
ATOM 1711 C CA . GLY B 1 81 ? -8.195 -1.077 10.43 1 96.75 81 GLY B CA 1
ATOM 1712 C C . GLY B 1 81 ? -7.133 -0.148 10.977 1 96.75 81 GLY B C 1
ATOM 1713 O O . GLY B 1 81 ? -7.445 0.796 11.711 1 96.75 81 GLY B O 1
ATOM 1714 N N . SER B 1 82 ? -5.879 -0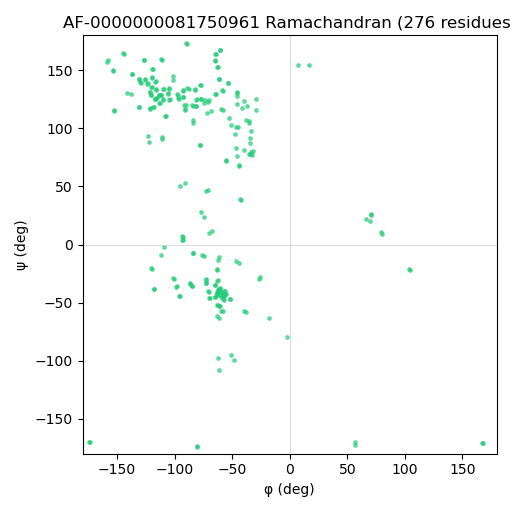.501 10.641 1 97.31 82 SER B N 1
ATOM 1715 C CA . SER B 1 82 ? -4.777 0.328 11.117 1 97.31 82 SER B CA 1
ATOM 1716 C C . SER B 1 82 ? -3.57 0.232 10.195 1 97.31 82 SER B C 1
ATOM 1718 O O . SER B 1 82 ? -3.373 -0.786 9.523 1 97.31 82 SER B O 1
ATOM 1720 N N . ILE B 1 83 ? -2.832 1.259 10.125 1 96.69 83 ILE B N 1
ATOM 1721 C CA . ILE B 1 83 ? -1.516 1.378 9.508 1 96.69 83 ILE B CA 1
ATOM 1722 C C . ILE B 1 83 ? -0.483 1.763 10.562 1 96.69 83 ILE B C 1
ATOM 1724 O O . ILE B 1 83 ? -0.585 2.824 11.18 1 96.69 83 ILE B O 1
ATOM 1728 N N . ILE B 1 84 ? 0.488 0.908 10.766 1 94.25 84 ILE B N 1
ATOM 1729 C CA . ILE B 1 84 ? 1.481 1.169 11.797 1 94.25 84 ILE B CA 1
ATOM 1730 C C . ILE B 1 84 ? 2.875 1.21 11.18 1 94.25 84 ILE B C 1
ATOM 1732 O O . ILE B 1 84 ? 3.301 0.251 10.523 1 94.25 84 ILE B O 1
ATOM 1736 N N . ARG B 1 85 ? 3.502 2.311 11.258 1 92.38 85 ARG B N 1
ATOM 1737 C CA . ARG B 1 85 ? 4.93 2.359 10.953 1 92.38 85 ARG B CA 1
ATOM 1738 C C . ARG B 1 85 ? 5.758 1.989 12.18 1 92.38 85 ARG B C 1
ATOM 1740 O O . ARG B 1 85 ? 5.707 2.678 13.203 1 92.38 85 ARG B O 1
ATOM 1747 N N . LYS B 1 86 ? 6.547 0.942 12.07 1 88.88 86 LYS B N 1
ATOM 1748 C CA . LYS B 1 86 ? 7.348 0.463 13.195 1 88.88 86 LYS B CA 1
ATOM 1749 C C . LYS B 1 86 ? 8.648 1.256 13.328 1 88.88 86 LYS B C 1
ATOM 1751 O O . LYS B 1 86 ? 9.273 1.592 12.32 1 88.88 86 LYS B O 1
ATOM 1756 N N . TRP B 1 87 ? 8.891 1.647 14.578 1 77.69 87 TRP B N 1
ATOM 1757 C CA . TRP B 1 87 ? 10.156 2.328 14.844 1 77.69 87 TRP B CA 1
ATOM 1758 C C . TRP B 1 87 ? 11.312 1.339 14.844 1 77.69 87 TRP B C 1
ATOM 1760 O O . TRP B 1 87 ? 11.227 0.27 15.453 1 77.69 87 TRP B O 1
ATOM 1770 N N . ASN B 1 88 ? 12.305 1.543 13.984 1 67.12 88 ASN B N 1
ATOM 1771 C CA . ASN B 1 88 ? 13.461 0.649 13.953 1 67.12 88 ASN B CA 1
ATOM 1772 C C . ASN B 1 88 ? 14.391 0.89 15.141 1 67.12 88 ASN B C 1
ATOM 1774 O O . ASN B 1 88 ? 15.32 0.12 15.367 1 67.12 88 ASN B O 1
ATOM 1778 N N . GLY B 1 89 ? 14.016 1.429 16.281 1 55.88 89 GLY B N 1
ATOM 1779 C CA . GLY B 1 89 ? 14.82 1.74 17.453 1 55.88 89 GLY B CA 1
ATOM 1780 C C . GLY B 1 89 ? 16.312 1.759 17.172 1 55.88 89 GLY B C 1
ATOM 1781 O O . GLY B 1 89 ? 16.75 1.327 16.109 1 55.88 89 GLY B O 1
ATOM 1782 N N . LEU B 1 90 ? 17.094 2.557 18.016 1 54.94 90 LEU B N 1
ATOM 1783 C CA . LEU B 1 90 ? 18.547 2.668 18.016 1 54.94 90 LEU B CA 1
ATOM 1784 C C . LEU B 1 90 ? 19.203 1.312 17.781 1 54.94 90 LEU B C 1
ATOM 1786 O O . LEU B 1 90 ? 20.172 1.212 17.016 1 54.94 90 LEU B O 1
ATOM 1790 N N . LEU B 1 91 ? 18.859 0.387 18.656 1 48.31 91 LEU B N 1
ATOM 1791 C CA . LEU B 1 91 ? 19.562 -0.89 18.688 1 48.31 91 LEU B CA 1
ATOM 1792 C C . LEU B 1 91 ? 18.984 -1.858 17.672 1 48.31 91 LEU B C 1
ATOM 1794 O O . LEU B 1 91 ? 19.453 -2.994 17.547 1 48.31 91 LEU B O 1
ATOM 1798 N N . SER B 1 92 ? 17.875 -1.535 17.016 1 54.41 92 SER B N 1
ATOM 1799 C CA . SER B 1 92 ? 17.078 -2.605 16.422 1 54.41 92 SER B CA 1
ATOM 1800 C C . SER B 1 92 ? 17.656 -3.039 15.086 1 54.41 92 SER B C 1
ATOM 1802 O O . SER B 1 92 ? 18.328 -2.256 14.406 1 54.41 92 SER B O 1
ATOM 1804 N N . THR B 1 93 ? 17.953 -4.234 14.891 1 50.84 93 THR B N 1
ATOM 1805 C CA . THR B 1 93 ? 18.422 -5.059 13.781 1 50.84 93 THR B CA 1
ATOM 1806 C C . THR B 1 93 ? 17.656 -4.738 12.5 1 50.84 93 THR B C 1
ATOM 1808 O O . THR B 1 93 ? 17.859 -5.379 11.469 1 50.84 93 THR B O 1
ATOM 1811 N N . MET B 1 94 ? 16.531 -4.07 12.633 1 57.22 94 MET B N 1
ATOM 1812 C CA . MET B 1 94 ? 15.805 -3.969 11.367 1 57.22 94 MET B CA 1
ATOM 1813 C C . MET B 1 94 ? 16.562 -3.098 10.367 1 57.22 94 MET B C 1
ATOM 1815 O O . MET B 1 94 ? 16.328 -3.176 9.164 1 57.22 94 MET B O 1
ATOM 1819 N N . GLY B 1 95 ? 17.906 -2.781 10.734 1 63.16 95 GLY B N 1
ATOM 1820 C CA . GLY B 1 95 ? 18.719 -2.113 9.727 1 63.16 95 GLY B CA 1
ATOM 1821 C C . GLY B 1 95 ? 18.094 -0.822 9.227 1 63.16 95 GLY B C 1
ATOM 1822 O O . GLY B 1 95 ? 17.188 -0.272 9.859 1 63.16 95 GLY B O 1
ATOM 1823 N N . ASP B 1 96 ? 18.625 -0.274 8.289 1 78.94 96 ASP B N 1
ATOM 1824 C CA . ASP B 1 96 ? 18.25 0.908 7.52 1 78.94 96 ASP B CA 1
ATOM 1825 C C . ASP B 1 96 ? 17.031 0.629 6.645 1 78.94 96 ASP B C 1
ATOM 1827 O O . ASP B 1 96 ? 17.094 0.779 5.422 1 78.94 96 ASP B O 1
ATOM 1831 N N . ALA B 1 97 ? 15.898 -0.098 7.422 1 84.94 97 ALA B N 1
ATOM 1832 C CA . ALA B 1 97 ? 14.695 -0.398 6.648 1 84.94 97 ALA B CA 1
ATOM 1833 C C . ALA B 1 97 ? 13.477 0.284 7.25 1 84.94 97 ALA B C 1
ATOM 1835 O O . ALA B 1 97 ? 13.367 0.417 8.469 1 84.94 97 ALA B O 1
ATOM 1836 N N . ASP B 1 98 ? 12.547 0.75 6.383 1 88.31 98 ASP B N 1
ATOM 1837 C CA . ASP B 1 98 ? 11.18 1.076 6.777 1 88.31 98 ASP B CA 1
ATOM 1838 C C . ASP B 1 98 ? 10.336 -0.187 6.934 1 88.31 98 ASP B C 1
ATOM 1840 O O . ASP B 1 98 ? 10.461 -1.124 6.141 1 88.31 98 ASP B O 1
ATOM 1844 N N . HIS B 1 99 ? 9.539 -0.204 8.016 1 92.94 99 HIS B N 1
ATOM 1845 C CA . HIS B 1 99 ? 8.695 -1.344 8.336 1 92.94 99 HIS B CA 1
ATOM 1846 C C . HIS B 1 99 ? 7.262 -0.9 8.625 1 92.94 99 HIS B C 1
ATOM 1848 O O . HIS B 1 99 ? 7.012 -0.19 9.602 1 92.94 99 HIS B O 1
ATOM 1854 N N . PHE B 1 100 ? 6.324 -1.384 7.816 1 95.38 100 PHE B N 1
ATOM 1855 C CA . PHE B 1 100 ? 4.914 -1.057 7.984 1 95.38 100 PHE B CA 1
ATOM 1856 C C . PHE B 1 100 ? 4.102 -2.307 8.305 1 95.38 100 PHE B C 1
ATOM 1858 O O . PHE B 1 100 ? 4.336 -3.369 7.727 1 95.38 100 PHE B O 1
ATOM 1865 N N . ASP B 1 101 ? 3.17 -2.178 9.203 1 95.69 101 ASP B N 1
ATOM 1866 C CA . ASP B 1 101 ? 2.125 -3.154 9.5 1 95.69 101 ASP B CA 1
ATOM 1867 C C . ASP B 1 101 ? 0.749 -2.619 9.102 1 95.69 101 ASP B C 1
ATOM 1869 O O . ASP B 1 101 ? 0.341 -1.547 9.555 1 95.69 101 ASP B O 1
ATOM 1873 N N . ILE B 1 102 ? 0.063 -3.324 8.242 1 97.19 102 ILE B N 1
ATOM 1874 C CA . ILE B 1 102 ? -1.257 -2.918 7.77 1 97.19 102 ILE B CA 1
ATOM 1875 C C . ILE B 1 102 ? -2.283 -3.996 8.117 1 97.19 102 ILE B C 1
ATOM 1877 O O . ILE B 1 102 ? -2.074 -5.176 7.824 1 97.19 102 ILE B O 1
ATOM 1881 N N . ARG B 1 103 ? -3.393 -3.564 8.758 1 95.75 103 ARG B N 1
ATOM 1882 C CA . ARG B 1 103 ? -4.457 -4.484 9.141 1 95.75 103 ARG B CA 1
ATOM 1883 C C . ARG B 1 103 ? -5.82 -3.967 8.68 1 95.75 103 ARG B C 1
ATOM 1885 O O . ARG B 1 103 ? -6.109 -2.775 8.805 1 95.75 103 ARG B O 1
ATOM 1892 N N . PHE B 1 104 ? -6.641 -4.828 8.219 1 95.81 104 PHE B N 1
ATOM 1893 C CA . PHE B 1 104 ? -8.031 -4.543 7.871 1 95.81 104 PHE B CA 1
ATOM 1894 C C . PHE B 1 104 ? -8.859 -5.82 7.863 1 95.81 104 PHE B C 1
ATOM 1896 O O . PHE B 1 104 ? -8.312 -6.922 7.781 1 95.81 104 PHE B O 1
ATOM 1903 N N . PRO B 1 105 ? -10.156 -5.656 8.023 1 92.75 105 PRO B N 1
ATOM 1904 C CA . PRO B 1 105 ? -11 -6.852 8.07 1 92.75 105 PRO B CA 1
ATOM 1905 C C . PRO B 1 105 ? -10.961 -7.648 6.766 1 92.75 105 PRO B C 1
ATOM 1907 O O . PRO B 1 105 ? -10.852 -7.07 5.684 1 92.75 105 PRO B O 1
ATOM 1910 N N . LEU B 1 106 ? -11.203 -8.953 6.883 1 88.12 106 LEU B N 1
ATOM 1911 C CA . LEU B 1 106 ? -11.188 -9.859 5.738 1 88.12 106 LEU B CA 1
ATOM 1912 C C . LEU B 1 106 ? -12.312 -9.516 4.762 1 88.12 106 LEU B C 1
ATOM 1914 O O . LEU B 1 106 ? -12.172 -9.719 3.553 1 88.12 106 LEU B O 1
ATOM 1918 N N . ASP B 1 107 ? -13.445 -9.078 5.254 1 89.88 107 ASP B N 1
ATOM 1919 C CA . ASP B 1 107 ? -14.625 -8.891 4.414 1 89.88 107 ASP B CA 1
ATOM 1920 C C . ASP B 1 107 ? -14.711 -7.457 3.895 1 89.88 107 ASP B C 1
ATOM 1922 O O . ASP B 1 107 ? -15.727 -7.051 3.33 1 89.88 107 ASP B O 1
ATOM 1926 N N . LEU B 1 108 ? -13.664 -6.688 4.148 1 93.25 108 LEU B N 1
ATOM 1927 C CA . LEU B 1 108 ? -13.648 -5.336 3.604 1 93.25 108 LEU B CA 1
ATOM 1928 C C . LEU B 1 108 ? -13.68 -5.359 2.08 1 93.25 108 LEU B C 1
ATOM 1930 O O . LEU B 1 108 ? -13.102 -6.254 1.458 1 93.25 108 LEU B O 1
ATOM 1934 N N . ASP B 1 109 ? -14.43 -4.375 1.47 1 94.25 109 ASP B N 1
ATOM 1935 C CA . ASP B 1 109 ? -14.492 -4.234 0.019 1 94.25 109 ASP B CA 1
ATOM 1936 C C . ASP B 1 109 ? -13.094 -4.129 -0.589 1 94.25 109 ASP B C 1
ATOM 1938 O O . ASP B 1 109 ? -12.227 -3.443 -0.048 1 94.25 109 ASP B O 1
ATOM 1942 N N . VAL B 1 110 ? -12.883 -4.812 -1.736 1 93.06 110 VAL B N 1
ATOM 1943 C CA . VAL B 1 110 ? -11.57 -4.918 -2.365 1 93.06 110 VAL B CA 1
ATOM 1944 C C . VAL B 1 110 ? -11.07 -3.525 -2.752 1 93.06 110 VAL B C 1
ATOM 1946 O O . VAL B 1 110 ? -9.875 -3.248 -2.682 1 93.06 110 VAL B O 1
ATOM 1949 N N . LYS B 1 111 ? -11.922 -2.631 -3.225 1 95.88 111 LYS B N 1
ATOM 1950 C CA . LYS B 1 111 ? -11.516 -1.273 -3.578 1 95.88 111 LYS B CA 1
ATOM 1951 C C . LYS B 1 111 ? -10.992 -0.522 -2.357 1 95.88 111 LYS B C 1
ATOM 1953 O O . LYS B 1 111 ? -10.008 0.218 -2.455 1 95.88 111 LYS B O 1
ATOM 1958 N N . MET B 1 112 ? -11.648 -0.754 -1.253 1 95.88 112 MET B N 1
ATOM 1959 C CA . MET B 1 112 ? -11.242 -0.053 -0.039 1 95.88 112 MET B CA 1
ATOM 1960 C C . MET B 1 112 ? -9.922 -0.601 0.49 1 95.88 112 MET B C 1
ATOM 1962 O O . MET B 1 112 ? -9.102 0.148 1.03 1 95.88 112 MET B O 1
ATOM 1966 N N . LYS B 1 113 ? -9.688 -1.899 0.307 1 96.38 113 LYS B N 1
ATOM 1967 C CA . LYS B 1 113 ? -8.375 -2.455 0.63 1 96.38 113 LYS B CA 1
ATOM 1968 C C . LYS B 1 113 ? -7.273 -1.749 -0.152 1 96.38 113 LYS B C 1
ATOM 1970 O O . LYS B 1 113 ? -6.246 -1.374 0.416 1 96.38 113 LYS B O 1
ATOM 1975 N N . ALA B 1 114 ? -7.504 -1.598 -1.424 1 97.12 114 ALA B N 1
ATOM 1976 C CA . ALA B 1 114 ? -6.547 -0.902 -2.281 1 97.12 114 ALA B CA 1
ATOM 1977 C C . ALA B 1 114 ? -6.258 0.501 -1.755 1 97.12 114 ALA B C 1
ATOM 1979 O O . ALA B 1 114 ? -5.102 0.93 -1.712 1 97.12 114 ALA B O 1
ATOM 1980 N N . MET B 1 115 ? -7.277 1.177 -1.344 1 98.38 115 MET B N 1
ATOM 1981 C CA . MET B 1 115 ? -7.121 2.57 -0.938 1 98.38 115 MET B CA 1
ATOM 1982 C C . MET B 1 115 ? -6.41 2.67 0.407 1 98.38 115 MET B C 1
ATOM 1984 O O . MET B 1 115 ? -5.715 3.652 0.676 1 98.38 115 MET B O 1
ATOM 1988 N N . ILE B 1 116 ? -6.57 1.685 1.249 1 98.44 116 ILE B N 1
ATOM 1989 C CA . ILE B 1 116 ? -5.809 1.657 2.492 1 98.44 116 ILE B CA 1
ATOM 1990 C C . ILE B 1 116 ? -4.316 1.542 2.182 1 98.44 116 ILE B C 1
ATOM 1992 O O . ILE B 1 116 ? -3.492 2.215 2.805 1 98.44 116 ILE B O 1
ATOM 1996 N N . PHE B 1 117 ? -3.93 0.729 1.22 1 98.25 117 PHE B N 1
ATOM 1997 C CA . PHE B 1 117 ? -2.537 0.641 0.796 1 98.25 117 PHE B CA 1
ATOM 1998 C C . PHE B 1 117 ? -2.064 1.966 0.212 1 98.25 117 PHE B C 1
ATOM 2000 O O . PHE B 1 117 ? -0.933 2.391 0.458 1 98.25 117 PHE B O 1
ATOM 2007 N N . GLY B 1 118 ? -2.92 2.586 -0.604 1 97.75 118 GLY B N 1
ATOM 2008 C CA . GLY B 1 118 ? -2.611 3.924 -1.087 1 97.75 118 GLY B CA 1
ATOM 2009 C C . GLY B 1 118 ? -2.4 4.926 0.031 1 97.75 118 GLY B C 1
ATOM 2010 O O . GLY B 1 118 ? -1.498 5.766 -0.042 1 97.75 118 GLY B O 1
ATOM 2011 N N . ALA B 1 119 ? -3.283 4.887 1.043 1 97.44 119 ALA B N 1
ATOM 2012 C CA . ALA B 1 119 ? -3.137 5.77 2.195 1 97.44 119 ALA B CA 1
ATOM 2013 C C . ALA B 1 119 ? -1.803 5.535 2.9 1 97.44 119 ALA B C 1
ATOM 2015 O O . ALA B 1 119 ? -1.142 6.488 3.322 1 97.44 119 ALA B O 1
ATOM 2016 N N . CYS B 1 120 ? -1.422 4.25 3.012 1 97.06 120 CYS B N 1
ATOM 2017 C CA . CYS B 1 120 ? -0.141 3.93 3.631 1 97.06 120 CYS B CA 1
ATOM 2018 C C . CYS B 1 120 ? 1.007 4.613 2.898 1 97.06 120 CYS B C 1
ATOM 2020 O O . CYS B 1 120 ? 1.893 5.195 3.527 1 97.06 120 CYS B O 1
ATOM 2022 N N . PHE B 1 121 ? 1.024 4.617 1.644 1 95.81 121 PHE B N 1
ATOM 2023 C CA . PHE B 1 121 ? 2.053 5.285 0.857 1 95.81 121 PHE B CA 1
ATOM 2024 C C . PHE B 1 121 ? 2.023 6.793 1.098 1 95.81 121 PHE B C 1
ATOM 2026 O O . PHE B 1 121 ? 3.07 7.414 1.288 1 95.81 121 PHE B O 1
ATOM 2033 N N . LEU B 1 122 ? 0.844 7.391 0.95 1 93.88 122 LEU B N 1
ATOM 2034 C CA . LEU B 1 122 ? 0.756 8.836 1.122 1 93.88 122 LEU B CA 1
ATOM 2035 C C . LEU B 1 122 ? 1.266 9.25 2.498 1 93.88 122 LEU B C 1
ATOM 2037 O O . LEU B 1 122 ? 1.929 10.281 2.635 1 93.88 122 LEU B O 1
ATOM 2041 N N . ILE B 1 123 ? 0.934 8.477 3.516 1 91.31 123 ILE B N 1
ATOM 2042 C CA . ILE B 1 123 ? 1.419 8.727 4.867 1 91.31 123 ILE B CA 1
ATOM 2043 C C . ILE B 1 123 ? 2.943 8.664 4.891 1 91.31 123 ILE B C 1
ATOM 2045 O O . ILE B 1 123 ? 3.604 9.562 5.414 1 91.31 123 ILE B O 1
ATOM 2049 N N . ASP B 1 124 ? 3.561 7.57 4.391 1 90.94 124 ASP B N 1
ATOM 2050 C CA . ASP B 1 124 ? 5.012 7.434 4.316 1 90.94 124 ASP B CA 1
ATOM 2051 C C . ASP B 1 124 ? 5.645 8.641 3.627 1 90.94 124 ASP B C 1
ATOM 2053 O O . ASP B 1 124 ? 6.59 9.242 4.148 1 90.94 124 ASP B O 1
ATOM 2057 N N . PHE B 1 125 ? 5.102 9.031 2.537 1 87.25 125 PHE B N 1
ATOM 2058 C CA . PHE B 1 125 ? 5.613 10.094 1.683 1 87.25 125 PHE B CA 1
ATOM 2059 C C . PHE B 1 125 ? 5.559 11.438 2.4 1 87.25 125 PHE B C 1
ATOM 2061 O O . PHE B 1 125 ? 6.52 12.211 2.361 1 87.25 125 PHE B O 1
ATOM 2068 N N . MET B 1 126 ? 4.477 11.68 3.025 1 82.69 126 MET B N 1
ATOM 2069 C CA . MET B 1 126 ? 4.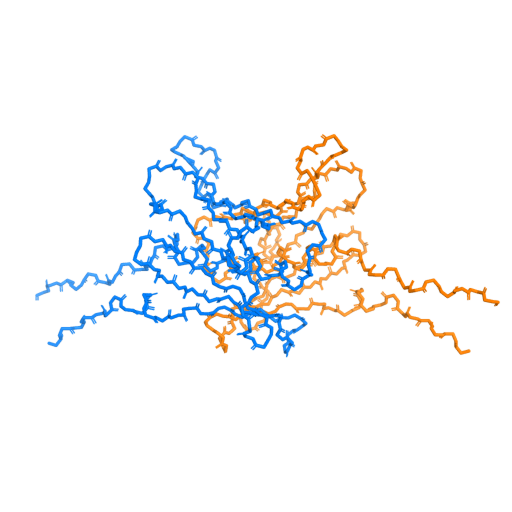246 13 3.598 1 82.69 126 MET B CA 1
ATOM 2070 C C . MET B 1 126 ? 4.832 13.102 5 1 82.69 126 MET B C 1
ATOM 2072 O O . MET B 1 126 ? 5.309 14.156 5.41 1 82.69 126 MET B O 1
ATOM 2076 N N . TYR B 1 127 ? 4.789 12.016 5.676 1 77 127 TYR B N 1
ATOM 2077 C CA . TYR B 1 127 ? 5.086 12.086 7.102 1 77 127 TYR B CA 1
ATOM 2078 C C . TYR B 1 127 ? 6.512 11.625 7.387 1 77 127 TYR B C 1
ATOM 2080 O O . TYR B 1 127 ? 7.152 12.109 8.32 1 77 127 TYR B O 1
ATOM 2088 N N . PHE B 1 128 ? 7.027 10.773 6.629 1 79.25 128 PHE B N 1
ATOM 2089 C CA . PHE B 1 128 ? 8.281 10.156 7.043 1 79.25 128 PHE B CA 1
ATOM 2090 C C . PHE B 1 128 ? 9.383 10.438 6.027 1 79.25 128 PHE B C 1
ATOM 2092 O O . PHE B 1 128 ? 10.562 10.203 6.301 1 79.25 128 PHE B O 1
ATOM 2099 N N . GLU B 1 129 ? 8.984 10.766 4.855 1 78 129 GLU B N 1
ATOM 2100 C CA . GLU B 1 129 ? 9.992 11.109 3.855 1 78 129 GLU B CA 1
ATOM 2101 C C . GLU B 1 129 ? 10.414 12.57 3.98 1 78 129 GLU B C 1
ATOM 2103 O O . GLU B 1 129 ? 9.586 13.445 4.238 1 78 129 GLU B O 1
ATOM 2108 N N . SER B 1 130 ? 11.641 12.766 4.566 1 59.88 130 SER B N 1
ATOM 2109 C CA . SER B 1 130 ? 12.164 14.117 4.75 1 59.88 130 SER B CA 1
ATOM 2110 C C . SER B 1 130 ? 12.102 14.922 3.455 1 59.88 130 SER B C 1
ATOM 2112 O O . SER B 1 130 ? 12.43 14.398 2.385 1 59.88 130 SER B O 1
ATOM 2114 N N . SER B 1 131 ? 11.141 15.758 3.428 1 50.28 131 SER B N 1
ATOM 2115 C CA . SER B 1 131 ? 11.25 16.734 2.338 1 50.28 131 SER B CA 1
ATOM 2116 C C . SER B 1 131 ? 12.688 17.219 2.174 1 50.28 131 SER B C 1
ATOM 2118 O O . SER B 1 131 ? 13.406 17.391 3.16 1 50.28 131 SER B O 1
ATOM 2120 N N . PRO B 1 132 ? 13.312 16.938 0.946 1 43.38 132 PRO B N 1
ATOM 2121 C CA . PRO B 1 132 ? 14.633 17.562 0.815 1 43.38 132 PRO B CA 1
ATOM 2122 C C . PRO B 1 132 ? 14.703 18.938 1.482 1 43.38 132 PRO B C 1
ATOM 2124 O O . PRO B 1 132 ? 13.742 19.703 1.43 1 43.38 132 PRO B O 1
ATOM 2127 N N . ALA B 1 133 ? 15.406 19.125 2.705 1 38.72 133 ALA B N 1
ATOM 2128 C CA . ALA B 1 133 ? 15.703 20.453 3.236 1 38.72 133 ALA B CA 1
ATOM 2129 C C . ALA B 1 133 ? 15.859 21.469 2.111 1 38.72 133 ALA B C 1
ATOM 2131 O O . ALA B 1 133 ? 16.438 21.172 1.068 1 38.72 133 ALA B O 1
ATOM 2132 N N . PRO B 1 134 ? 15.039 22.484 1.975 1 36.66 134 PRO B N 1
ATOM 2133 C CA . PRO B 1 134 ? 15.375 23.484 0.963 1 36.66 134 PRO B CA 1
ATOM 2134 C C . PRO B 1 134 ? 16.875 23.781 0.916 1 36.66 134 PRO B C 1
ATOM 2136 O O . PRO B 1 134 ? 17.578 23.625 1.921 1 36.66 134 PRO B O 1
ATOM 2139 N N . PRO B 1 135 ? 17.578 23.641 -0.218 1 35.94 135 PRO B N 1
ATOM 2140 C CA . PRO B 1 135 ? 19 23.984 -0.206 1 35.94 135 PRO B CA 1
ATOM 2141 C C . PRO B 1 135 ? 19.312 25.172 0.7 1 35.94 135 PRO B C 1
ATOM 2143 O O . PRO B 1 135 ? 18.531 26.141 0.752 1 35.94 135 PRO B O 1
ATOM 2146 N N . ARG B 1 136 ? 19.859 25.031 1.841 1 36.97 136 ARG B N 1
ATOM 2147 C CA . ARG B 1 136 ? 20.359 26.125 2.658 1 36.97 136 ARG B CA 1
ATOM 2148 C C . ARG B 1 136 ? 20.906 27.25 1.786 1 36.97 136 ARG B C 1
ATOM 2150 O O . ARG B 1 136 ? 21.75 27.016 0.913 1 36.97 136 ARG B O 1
ATOM 2157 N N . ARG B 1 137 ? 20.172 28.328 1.482 1 32.31 137 ARG B N 1
ATOM 2158 C CA . ARG B 1 137 ? 20.781 29.531 0.918 1 32.31 137 ARG B CA 1
ATOM 2159 C C . ARG B 1 137 ? 22.031 29.922 1.684 1 32.31 137 ARG B C 1
ATOM 2161 O O . ARG B 1 137 ? 21.984 30.125 2.898 1 32.31 137 ARG B O 1
ATOM 2168 N N . SER B 1 138 ? 23.156 29.312 1.372 1 33.88 138 SER B N 1
ATOM 2169 C CA . SER B 1 138 ? 24.391 29.953 1.842 1 33.88 138 SER B CA 1
ATOM 2170 C C . SER B 1 138 ? 24.234 31.469 1.877 1 33.88 138 SER B C 1
ATOM 2172 O O . SER B 1 138 ? 23.875 32.094 0.87 1 33.88 138 SER B O 1
ATOM 2174 N N . SER B 1 139 ? 23.625 32 2.889 1 29.98 139 SER B N 1
ATOM 2175 C CA . SER B 1 139 ? 23.781 33.438 3.123 1 29.98 139 SER B CA 1
ATOM 2176 C C . SER B 1 139 ? 25.188 33.906 2.727 1 29.98 139 SER B C 1
ATOM 2178 O O . SER B 1 139 ? 26.188 33.438 3.275 1 29.98 139 SER B O 1
ATOM 2180 N N . ARG B 1 140 ? 25.547 34.312 1.442 1 24.45 140 ARG B N 1
ATOM 2181 C CA . ARG B 1 140 ? 26.594 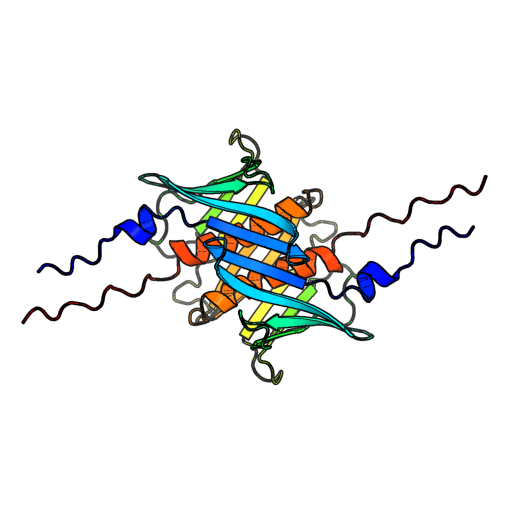35.312 1.379 1 24.45 140 ARG B CA 1
ATOM 2182 C C . ARG B 1 140 ? 26.141 36.625 2.035 1 24.45 140 ARG B C 1
ATOM 2184 O O . ARG B 1 140 ? 25 37.031 1.854 1 24.45 140 ARG B O 1
#

Foldseek 3Di:
DPPPPDPCCLQPVQDKDWDAVPPVHTQWIKTWHDDDQKTKIFTGGPVRHGFKMKIWDRHAPPDQAKTKIFIGGPVRPHTFWIKIWGRCDPPRPVPPDTDIDTDGDPPPDPSVVVRSVVVNVVCCVSPPDPDPDDPDPPPD/DPPPPDPCCLQPVQDKDWDAVPPVHTLWIKTWHDDPQWTKIFTGGPVRHGFWMKTWDRDAPPDQAKTKIFIGGPVRPHTFWIKIWGRCDPVRPPPPDTDIDTDGDPPPDPSVVVRSVVVNVVCCVSPVPPDPPDPPPPPD